Protein AF-A0A661Q7Z7-F1 (afdb_monomer)

Nearest PDB structures (foldseek):
  8ic7-assembly1_A  TM=7.750E-01  e=7.215E-09  Microbacterium arabinogalactanolyticum
  5o0s-assembly1_A  TM=6.145E-01  e=5.752E-06  Thermoanaerobacterium xylanolyticum LX-11
  7w2v-assembly1_A  TM=6.284E-01  e=1.938E-05  Thermoanaerobacterium xylanolyticum LX-11
  7w2t-assembly1_A  TM=6.167E-01  e=1.642E-05  Thermoanaerobacterium xylanolyticum LX-11
  8i5u-assembly1_A  TM=6.285E-01  e=2.287E-05  Thermoanaerobacterium xylanolyticum LX-11

Foldseek 3Di:
DPPPPDDDDPCVVPPPDFFDKDFDPRQVVAFAWAFFDVQFTWTQGSFRAIHFRGRPVDTRDLLDAADDDADWGKWKKKAAVVVRDIATATEQQDPCVQCSVVRHPPSDDRPVCNPGHHAHTWMWGDDPQWIWIWGHHPVDQKIKIKIKGAQCDPPDNPRRRPGDIDIDIDIDRNDPDDGDMDMDIDTDDPD

Radius of gyration: 18.65 Å; Cα contacts (8 Å, |Δi|>4): 366; chains: 1; bounding box: 49×47×45 Å

Mean predicted aligned error: 6.69 Å

Solvent-accessible surface area (backbone atoms only — not comparable to full-atom values): 11320 Å² total; per-residue (Å²): 127,72,96,78,72,74,74,80,50,68,69,66,75,69,50,87,67,76,74,57,72,36,48,72,78,56,26,78,76,38,66,46,75,20,35,10,63,92,45,36,32,34,16,44,30,26,42,42,40,63,43,43,67,19,63,79,94,46,92,36,52,91,85,54,74,66,77,92,75,89,74,87,49,52,52,42,38,42,33,26,76,91,78,72,46,63,29,40,60,29,18,57,79,57,73,60,61,78,47,49,80,70,56,48,84,80,79,74,72,90,70,85,54,81,82,56,53,46,26,72,35,43,36,25,36,48,57,92,65,42,41,34,21,40,32,35,36,98,92,49,59,50,37,36,38,36,38,37,24,33,67,71,44,92,95,38,63,76,58,20,32,42,79,40,66,45,76,46,81,46,79,42,76,78,49,101,59,94,83,71,72,47,80,48,78,49,67,55,83,92,120

Structure (mmCIF, N/CA/C/O backbone):
data_AF-A0A661Q7Z7-F1
#
_entry.id   AF-A0A661Q7Z7-F1
#
loop_
_atom_site.group_PDB
_atom_site.id
_atom_site.type_symbol
_atom_site.label_atom_id
_atom_site.label_alt_id
_atom_site.label_comp_id
_atom_site.label_asym_id
_atom_site.label_entity_id
_atom_site.label_seq_id
_atom_site.pdbx_PDB_ins_code
_atom_site.Cartn_x
_atom_site.Cartn_y
_atom_site.Cartn_z
_atom_site.occupancy
_atom_site.B_iso_or_equiv
_atom_site.auth_seq_id
_atom_site.auth_comp_id
_atom_site.auth_asym_id
_atom_site.auth_atom_id
_atom_site.pdbx_PDB_model_num
ATOM 1 N N . MET A 1 1 ? 20.89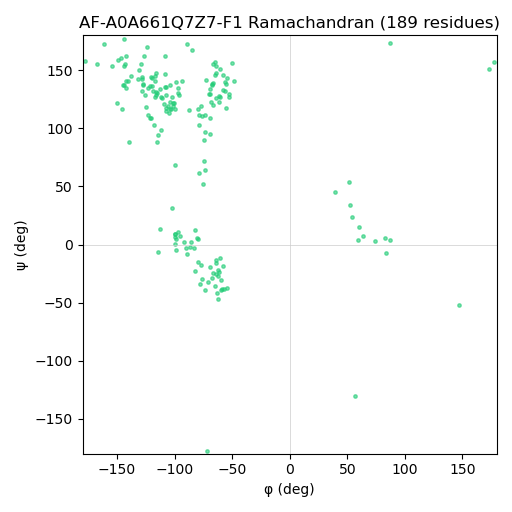0 -18.335 -24.930 1.00 50.75 1 MET A N 1
ATOM 2 C CA . MET A 1 1 ? 20.042 -18.976 -23.902 1.00 50.75 1 MET A CA 1
ATOM 3 C C . MET A 1 1 ? 20.784 -20.206 -23.403 1.00 50.75 1 MET A C 1
ATOM 5 O O . MET A 1 1 ? 21.360 -20.872 -24.255 1.00 50.75 1 MET A O 1
ATOM 9 N N . PRO A 1 2 ? 20.856 -20.486 -22.091 1.00 57.66 2 PRO A N 1
ATOM 10 C CA . PRO A 1 2 ? 21.501 -21.706 -21.603 1.00 57.66 2 PRO A CA 1
ATOM 11 C C . PRO A 1 2 ? 20.819 -22.936 -22.223 1.00 57.66 2 PRO A C 1
ATOM 13 O O . PRO A 1 2 ? 19.593 -23.006 -22.228 1.00 57.66 2 PRO A O 1
ATOM 16 N N . GLU A 1 3 ? 21.592 -23.897 -22.733 1.00 60.06 3 GLU A N 1
ATOM 17 C CA . GLU A 1 3 ? 21.095 -25.101 -23.435 1.00 60.06 3 GLU A CA 1
ATOM 18 C C . GLU A 1 3 ? 20.180 -26.008 -22.588 1.00 60.06 3 GLU A C 1
ATOM 20 O O . GLU A 1 3 ? 19.500 -26.871 -23.131 1.00 60.06 3 GLU A O 1
ATOM 25 N N . ASN A 1 4 ? 20.109 -25.789 -21.271 1.00 72.12 4 ASN A N 1
ATOM 26 C CA . ASN A 1 4 ? 19.369 -26.626 -20.322 1.00 72.12 4 ASN A CA 1
ATOM 27 C C . ASN A 1 4 ? 18.153 -25.950 -19.675 1.00 72.12 4 ASN A C 1
ATOM 29 O O . ASN A 1 4 ? 17.611 -26.473 -18.697 1.00 72.12 4 ASN A O 1
ATOM 33 N N . THR A 1 5 ? 17.693 -24.805 -20.183 1.00 64.19 5 THR A N 1
ATOM 34 C CA . THR A 1 5 ? 16.471 -24.191 -19.650 1.00 64.19 5 THR A CA 1
ATOM 35 C C . THR A 1 5 ? 15.255 -24.988 -20.120 1.00 64.19 5 THR A C 1
ATOM 37 O O . THR A 1 5 ? 14.766 -24.799 -21.232 1.00 64.19 5 THR A O 1
ATOM 40 N N . LYS A 1 6 ? 14.761 -25.899 -19.275 1.00 78.69 6 LYS A N 1
ATOM 41 C CA . LYS A 1 6 ? 13.484 -26.575 -19.520 1.00 78.69 6 LYS A CA 1
ATOM 42 C C . LYS A 1 6 ? 12.352 -25.549 -19.378 1.00 78.69 6 LYS A C 1
ATOM 44 O O . LYS A 1 6 ? 12.260 -24.934 -18.314 1.00 78.69 6 LYS A O 1
ATOM 49 N N . PRO A 1 7 ? 11.510 -25.339 -20.405 1.00 79.94 7 PRO A N 1
ATOM 50 C CA . PRO A 1 7 ? 10.313 -24.524 -20.245 1.00 79.94 7 PRO A CA 1
ATOM 51 C C . PRO A 1 7 ? 9.398 -25.147 -19.181 1.00 79.94 7 PRO A C 1
ATOM 53 O O . PRO A 1 7 ? 9.411 -26.366 -18.982 1.00 79.94 7 PRO A O 1
ATOM 56 N N . TYR A 1 8 ? 8.613 -24.314 -18.492 1.00 80.06 8 TYR A N 1
ATOM 57 C CA . TYR A 1 8 ? 7.554 -24.799 -17.605 1.00 80.06 8 TYR A CA 1
ATOM 58 C C . TYR A 1 8 ? 6.614 -25.735 -18.379 1.00 80.06 8 TYR A C 1
ATOM 60 O O . TYR A 1 8 ? 6.360 -25.515 -19.566 1.00 80.06 8 TYR A O 1
ATOM 68 N N . SER A 1 9 ? 6.122 -26.797 -17.731 1.00 85.06 9 SER A N 1
ATOM 69 C CA . SER A 1 9 ? 5.173 -27.711 -18.374 1.00 85.06 9 SER A CA 1
ATOM 70 C C . SER A 1 9 ? 3.871 -26.979 -18.706 1.00 85.06 9 SER A C 1
ATOM 72 O O . SER A 1 9 ? 3.498 -26.020 -18.030 1.00 85.06 9 SER A O 1
ATOM 74 N N . SER A 1 10 ? 3.152 -27.450 -19.729 1.00 82.94 10 SER A N 1
ATOM 75 C CA . SER A 1 10 ? 1.817 -26.935 -20.060 1.00 82.94 10 SER A CA 1
ATOM 76 C C . SER A 1 10 ? 0.878 -27.001 -18.856 1.00 82.94 10 SER A C 1
ATOM 78 O O . SER A 1 10 ? 0.115 -26.079 -18.625 1.00 82.94 10 SER A O 1
ATOM 80 N N . GLU A 1 11 ? 0.991 -28.052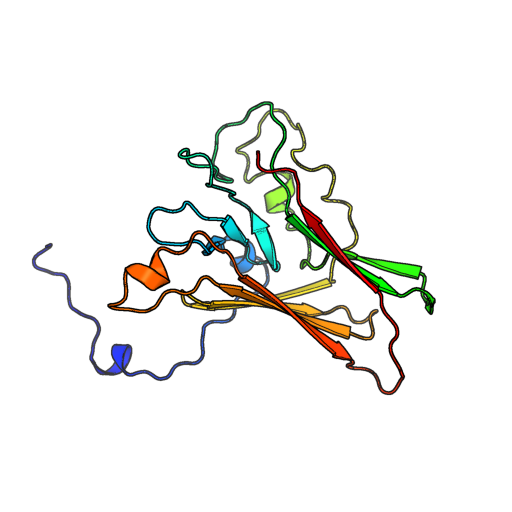 -18.046 1.00 83.75 11 GLU A N 1
ATOM 81 C CA . GLU A 1 11 ? 0.227 -28.210 -16.806 1.00 83.75 11 GLU A CA 1
ATOM 82 C C . GLU A 1 11 ? 0.482 -27.074 -15.815 1.00 83.75 11 GLU A C 1
ATOM 84 O O . GLU A 1 11 ? -0.465 -26.614 -15.202 1.00 83.75 11 GLU A O 1
ATOM 89 N N . ILE A 1 12 ? 1.727 -26.594 -15.682 1.00 80.56 12 ILE A N 1
ATOM 90 C CA . ILE A 1 12 ? 2.065 -25.456 -14.813 1.00 80.56 12 ILE A CA 1
ATOM 91 C C . ILE A 1 12 ? 1.586 -24.135 -15.427 1.00 80.56 12 ILE A C 1
ATOM 93 O O . ILE A 1 12 ? 1.128 -23.259 -14.702 1.00 80.56 12 ILE A O 1
ATOM 97 N N . LEU A 1 13 ? 1.705 -23.975 -16.749 1.00 77.56 13 LEU A N 1
ATOM 98 C CA . LEU A 1 13 ? 1.315 -22.743 -17.447 1.00 77.56 13 LEU A CA 1
ATOM 99 C C . LEU A 1 13 ? -0.203 -22.534 -17.498 1.00 77.56 13 LEU A C 1
ATOM 101 O O . LEU A 1 13 ? -0.652 -21.392 -17.498 1.00 77.56 13 LEU A O 1
ATOM 105 N N . TYR A 1 14 ? -0.971 -23.621 -17.568 1.00 80.94 14 TYR A N 1
ATOM 106 C CA . TYR A 1 14 ? -2.436 -23.607 -17.591 1.00 80.94 14 TYR A CA 1
ATOM 107 C C . TYR A 1 14 ? -3.057 -23.915 -16.224 1.00 80.94 14 TYR A C 1
ATOM 109 O O . TYR A 1 14 ? -4.265 -24.121 -16.135 1.00 80.94 14 TYR A O 1
ATOM 117 N N . ASP A 1 15 ? -2.247 -23.975 -15.166 1.00 79.50 15 ASP A N 1
ATOM 118 C CA . ASP A 1 15 ? -2.742 -24.156 -13.808 1.00 79.50 15 ASP A CA 1
ATOM 119 C C . ASP A 1 15 ? -3.477 -22.882 -13.374 1.00 79.50 15 ASP A C 1
ATOM 121 O O . ASP A 1 15 ? -2.852 -21.848 -13.133 1.00 79.50 15 ASP A O 1
ATOM 125 N N . GLU A 1 16 ? -4.804 -22.938 -13.260 1.00 72.19 16 GLU A N 1
ATOM 126 C CA . GLU A 1 16 ? -5.625 -21.851 -12.708 1.00 72.19 16 GLU A CA 1
ATOM 127 C C . GLU A 1 16 ? -5.492 -21.786 -11.177 1.00 72.19 16 GLU A C 1
ATOM 129 O O . GLU A 1 16 ? -6.469 -21.809 -10.422 1.00 72.19 16 GLU A O 1
ATOM 134 N N . LYS A 1 17 ? -4.255 -21.738 -10.681 1.00 72.50 17 LYS A N 1
ATOM 135 C CA . LYS A 1 17 ? -3.997 -21.544 -9.259 1.00 72.50 17 LYS A CA 1
ATOM 136 C C . LYS A 1 17 ? -4.444 -20.151 -8.843 1.00 72.50 17 LYS A C 1
ATOM 138 O O . LYS A 1 17 ? -4.203 -19.160 -9.526 1.00 72.50 17 LYS A O 1
ATOM 143 N N . SER A 1 18 ? -5.062 -20.079 -7.667 1.00 80.44 18 SER A N 1
ATOM 144 C CA . SER A 1 18 ? -5.350 -18.807 -7.015 1.00 80.44 18 SER A CA 1
ATOM 145 C C . SER A 1 18 ? -4.060 -18.006 -6.843 1.00 80.44 18 SER A C 1
ATOM 147 O O . SER A 1 18 ? -3.038 -18.576 -6.443 1.00 80.44 18 SER A O 1
ATOM 149 N N . GLN A 1 19 ? -4.136 -16.692 -7.067 1.00 87.75 19 GLN A N 1
ATOM 150 C CA . GLN A 1 19 ? -3.027 -15.774 -6.809 1.00 87.75 19 GLN A CA 1
ATOM 151 C C . GLN A 1 19 ? -2.436 -16.014 -5.418 1.00 87.75 19 GLN A C 1
ATOM 153 O O . GLN A 1 19 ? -3.150 -16.272 -4.444 1.00 87.75 19 GLN A O 1
ATOM 158 N N . ARG A 1 20 ? -1.111 -15.928 -5.317 1.00 89.88 20 ARG A N 1
ATOM 159 C CA . ARG A 1 20 ? -0.423 -16.195 -4.057 1.00 89.88 20 ARG A CA 1
ATOM 160 C C . ARG A 1 20 ? -0.708 -15.094 -3.036 1.00 89.88 20 ARG A C 1
ATOM 162 O O . ARG A 1 20 ? -0.481 -13.918 -3.309 1.00 89.88 20 ARG A O 1
ATOM 169 N N . THR A 1 21 ? -1.120 -15.502 -1.838 1.00 95.50 21 THR A N 1
ATOM 170 C CA . THR A 1 21 ? -1.267 -14.617 -0.677 1.00 95.50 21 THR A CA 1
ATOM 171 C C . THR A 1 21 ? -0.037 -14.699 0.225 1.00 95.50 21 THR A C 1
ATOM 173 O O . THR A 1 21 ? 0.463 -15.778 0.553 1.00 95.50 21 THR A O 1
ATOM 176 N N . PHE A 1 22 ? 0.447 -13.541 0.652 1.00 96.50 22 PHE A N 1
ATOM 177 C CA . PHE A 1 22 ? 1.594 -13.352 1.524 1.00 96.50 22 PHE A CA 1
ATOM 178 C C . PHE A 1 22 ? 1.151 -12.700 2.833 1.00 96.50 22 PHE A C 1
ATOM 180 O O . PHE A 1 22 ? 0.233 -11.881 2.860 1.00 96.50 22 PHE A O 1
ATOM 187 N N . ARG A 1 23 ? 1.806 -13.085 3.933 1.00 96.31 23 ARG A N 1
ATOM 188 C CA . ARG A 1 23 ? 1.511 -12.628 5.298 1.00 96.31 23 ARG A CA 1
ATOM 189 C C . ARG A 1 23 ? 2.798 -12.552 6.120 1.00 96.31 23 ARG A C 1
ATOM 191 O O . ARG A 1 23 ? 3.788 -13.209 5.786 1.00 96.31 23 ARG A O 1
ATOM 198 N N . GLY A 1 24 ? 2.768 -11.794 7.215 1.00 93.62 24 GLY A N 1
ATOM 199 C CA . GLY A 1 24 ? 3.875 -11.713 8.170 1.00 93.62 24 GLY A CA 1
ATOM 200 C C . GLY A 1 24 ? 5.189 -11.280 7.514 1.00 93.62 24 GLY A C 1
ATOM 201 O O . GLY A 1 24 ? 5.222 -10.316 6.756 1.00 93.62 24 GLY A O 1
ATOM 202 N N . GLN A 1 25 ? 6.273 -12.016 7.768 1.00 92.38 25 GLN A N 1
ATOM 203 C CA . GLN A 1 25 ? 7.603 -11.680 7.240 1.00 92.38 25 GLN A CA 1
ATOM 204 C C . GLN A 1 25 ? 7.691 -11.706 5.710 1.00 92.38 25 GLN A C 1
ATOM 206 O O . GLN A 1 25 ? 8.541 -11.025 5.145 1.00 92.38 25 GLN A O 1
ATOM 211 N N . ASN A 1 26 ? 6.801 -12.423 5.020 1.00 94.38 26 ASN A N 1
ATOM 212 C CA . ASN A 1 26 ? 6.817 -12.452 3.558 1.00 94.38 26 ASN A CA 1
ATOM 213 C C . ASN A 1 26 ? 6.470 -11.081 2.956 1.00 94.38 26 ASN A C 1
ATOM 215 O O . ASN A 1 26 ? 6.908 -10.783 1.850 1.00 94.38 26 ASN A O 1
ATOM 219 N N . LEU A 1 27 ? 5.738 -10.233 3.691 1.00 95.31 27 LEU A N 1
ATOM 220 C CA . LEU A 1 27 ? 5.399 -8.874 3.258 1.00 95.31 27 LEU A CA 1
ATOM 221 C C . LEU A 1 27 ? 6.640 -7.980 3.111 1.00 95.31 27 LEU A C 1
ATOM 223 O O . LEU A 1 27 ? 6.632 -7.057 2.304 1.00 95.31 27 LEU A O 1
ATOM 227 N N . LEU A 1 28 ? 7.728 -8.287 3.831 1.00 91.19 28 LEU A N 1
ATOM 228 C CA . LEU A 1 28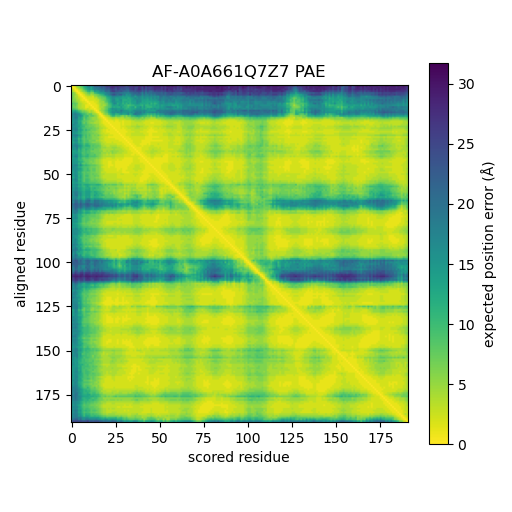 ? 9.001 -7.557 3.755 1.00 91.19 28 LEU A CA 1
ATOM 229 C C . LEU A 1 28 ? 9.643 -7.611 2.366 1.00 91.19 28 LEU A C 1
ATOM 231 O O . LEU A 1 28 ? 10.486 -6.776 2.057 1.00 91.19 28 LEU A O 1
ATOM 235 N N . GLN A 1 29 ? 9.298 -8.630 1.578 1.00 90.69 29 GLN A N 1
ATOM 236 C CA . GLN A 1 29 ? 9.929 -8.933 0.293 1.00 90.69 29 GLN A CA 1
ATOM 237 C C . GLN A 1 29 ? 9.124 -8.403 -0.898 1.00 90.69 29 GLN A C 1
ATOM 239 O O . GLN A 1 29 ? 9.460 -8.688 -2.045 1.00 90.69 29 GLN A O 1
ATOM 244 N N . ILE A 1 30 ? 8.038 -7.675 -0.638 1.00 94.06 30 ILE A N 1
ATOM 245 C CA . ILE A 1 30 ? 7.121 -7.211 -1.674 1.00 94.06 30 ILE A CA 1
ATOM 246 C C . ILE A 1 30 ? 7.383 -5.734 -1.943 1.00 94.06 30 ILE A C 1
ATOM 248 O O . ILE A 1 30 ? 7.158 -4.886 -1.081 1.00 94.06 30 ILE A O 1
ATOM 252 N N . ALA A 1 31 ? 7.812 -5.459 -3.169 1.00 93.69 31 ALA A N 1
ATOM 253 C CA . ALA A 1 31 ? 7.886 -4.139 -3.777 1.00 93.69 31 ALA A CA 1
ATOM 254 C C . ALA A 1 31 ? 7.424 -4.294 -5.232 1.00 93.69 31 ALA A C 1
ATOM 256 O O . ALA A 1 31 ? 8.210 -4.637 -6.115 1.00 93.69 31 ALA A O 1
ATOM 257 N N . MET A 1 32 ? 6.117 -4.168 -5.460 1.00 95.00 32 MET A N 1
ATOM 258 C CA . MET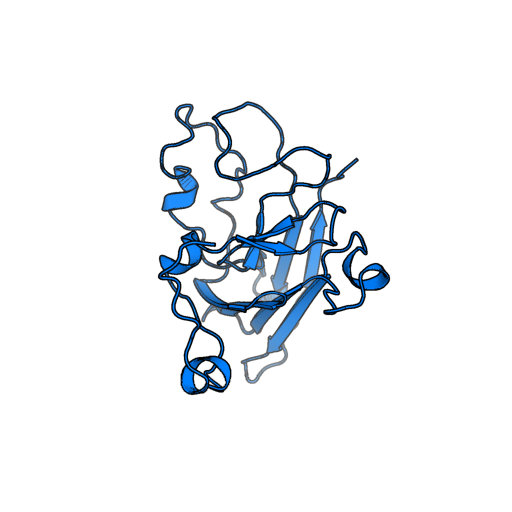 A 1 32 ? 5.526 -4.358 -6.780 1.00 95.00 32 MET A CA 1
ATOM 259 C C . MET A 1 32 ? 5.568 -3.036 -7.557 1.00 95.00 32 MET A C 1
ATOM 261 O O . MET A 1 32 ? 4.891 -2.092 -7.143 1.00 95.00 32 MET A O 1
ATOM 265 N N . PRO A 1 33 ? 6.312 -2.947 -8.673 1.00 93.94 33 PRO A N 1
ATOM 266 C CA . PRO A 1 33 ? 6.411 -1.710 -9.430 1.00 93.94 33 PRO A CA 1
ATOM 267 C C . PRO A 1 33 ? 5.079 -1.398 -10.114 1.00 93.94 33 PRO A C 1
ATOM 269 O O . PRO A 1 33 ? 4.518 -2.231 -10.827 1.00 93.94 33 PRO A O 1
ATOM 272 N N . ILE A 1 34 ? 4.606 -0.173 -9.917 1.00 94.94 34 ILE A N 1
ATOM 273 C CA . ILE A 1 34 ? 3.451 0.418 -10.585 1.00 94.94 34 ILE A CA 1
ATOM 274 C C . ILE A 1 34 ? 3.919 1.675 -11.318 1.00 94.94 34 ILE A C 1
ATOM 276 O O . ILE A 1 34 ? 4.309 2.684 -10.727 1.00 94.94 34 ILE A O 1
ATOM 280 N N . GLY A 1 35 ? 3.952 1.577 -12.642 1.00 94.19 35 GLY A N 1
ATOM 281 C CA . GLY A 1 35 ? 4.425 2.644 -13.511 1.00 94.19 35 GLY A CA 1
ATOM 282 C C . GLY A 1 35 ? 4.502 2.200 -14.964 1.00 94.19 35 GLY A C 1
ATOM 283 O O . GLY A 1 35 ? 4.682 1.018 -15.265 1.00 94.19 35 GLY A O 1
ATOM 284 N N . GLY A 1 36 ? 4.326 3.154 -15.874 1.00 93.69 36 GLY A N 1
ATOM 285 C CA . GLY A 1 36 ? 4.384 2.893 -17.304 1.00 93.69 36 GLY A CA 1
ATOM 286 C C . GLY A 1 36 ? 5.778 2.482 -17.776 1.00 93.69 36 GLY A C 1
ATOM 287 O O . GLY A 1 36 ? 6.800 2.851 -17.194 1.00 93.69 36 GLY A O 1
ATOM 288 N N . ILE A 1 37 ? 5.830 1.753 -18.888 1.00 93.50 37 ILE A N 1
ATOM 289 C CA . ILE A 1 37 ? 7.088 1.393 -19.555 1.00 93.50 37 ILE A CA 1
ATOM 290 C C . ILE A 1 37 ? 7.888 2.668 -19.866 1.00 93.50 37 ILE A C 1
ATOM 292 O O . ILE A 1 37 ? 7.443 3.515 -20.635 1.00 93.50 37 ILE A O 1
ATOM 296 N N . GLY A 1 38 ? 9.079 2.794 -19.275 1.00 91.69 38 GLY A N 1
ATOM 297 C CA . GLY A 1 38 ? 9.976 3.936 -19.488 1.00 91.69 38 GLY A CA 1
ATOM 298 C C . GLY A 1 38 ? 9.558 5.243 -18.804 1.00 91.69 38 GLY A C 1
ATOM 299 O O . GLY A 1 38 ? 10.259 6.237 -18.959 1.00 91.69 38 GLY A O 1
ATOM 300 N N . ALA A 1 39 ? 8.467 5.253 -18.034 1.00 93.06 39 ALA A N 1
ATOM 301 C CA . ALA A 1 39 ? 7.949 6.447 -17.360 1.00 93.06 39 ALA A CA 1
ATOM 302 C C . ALA A 1 39 ? 8.534 6.682 -15.954 1.00 93.06 39 ALA A C 1
ATOM 304 O O . ALA A 1 39 ? 8.258 7.707 -15.334 1.00 93.06 39 ALA A O 1
ATOM 305 N N . GLY A 1 40 ? 9.301 5.721 -15.435 1.00 92.81 40 GLY A N 1
ATOM 306 C CA . GLY A 1 40 ? 9.557 5.604 -14.001 1.00 92.81 40 GLY A CA 1
ATOM 307 C C . GLY A 1 40 ? 8.473 4.779 -13.303 1.00 92.81 40 GLY A C 1
ATOM 308 O O . GLY A 1 40 ? 7.498 4.350 -13.923 1.00 92.81 40 GLY A O 1
ATOM 309 N N . ASN A 1 41 ? 8.670 4.495 -12.019 1.00 92.69 41 ASN A N 1
ATOM 310 C CA . ASN A 1 41 ? 7.729 3.702 -11.229 1.00 92.69 41 ASN A CA 1
ATOM 311 C C . ASN A 1 41 ? 7.722 4.120 -9.760 1.00 92.69 41 ASN A C 1
ATOM 313 O O . ASN A 1 41 ? 8.683 4.699 -9.258 1.00 92.69 41 ASN A O 1
ATOM 317 N N . VAL A 1 42 ? 6.628 3.785 -9.090 1.00 94.00 42 VAL A N 1
ATOM 318 C CA . VAL A 1 42 ? 6.515 3.744 -7.632 1.00 94.00 42 VAL A CA 1
ATOM 319 C C . VAL A 1 42 ? 6.247 2.291 -7.258 1.00 94.00 42 VAL A C 1
ATOM 321 O O . VAL A 1 42 ? 5.600 1.587 -8.024 1.00 94.00 42 VAL A O 1
ATOM 324 N N . CYS A 1 43 ? 6.712 1.808 -6.114 1.00 95.06 43 CYS A N 1
ATOM 325 C CA . CYS A 1 43 ? 6.414 0.450 -5.670 1.00 95.06 43 CYS A CA 1
ATOM 326 C C . CYS A 1 43 ? 5.246 0.432 -4.681 1.00 95.06 43 CYS A C 1
ATOM 328 O O . CYS A 1 43 ? 5.272 1.136 -3.673 1.00 95.06 43 CYS A O 1
ATOM 330 N N . LEU A 1 44 ? 4.266 -0.442 -4.917 1.00 96.62 44 LEU A N 1
ATOM 331 C CA . LEU A 1 44 ? 3.334 -0.882 -3.881 1.00 96.62 44 LEU A CA 1
ATOM 332 C C . LEU A 1 44 ? 4.048 -1.901 -2.988 1.00 96.62 44 LEU A C 1
ATOM 334 O O . LEU A 1 44 ? 4.482 -2.957 -3.458 1.00 96.62 44 LEU A O 1
ATOM 338 N N . ASN A 1 45 ? 4.180 -1.587 -1.705 1.00 95.38 45 ASN A N 1
ATOM 339 C CA . ASN A 1 45 ? 4.844 -2.462 -0.749 1.00 95.38 45 ASN A CA 1
ATOM 340 C C . ASN A 1 45 ? 3.894 -3.522 -0.168 1.00 95.38 45 ASN A C 1
ATOM 342 O O . ASN A 1 45 ? 2.670 -3.438 -0.286 1.00 95.38 45 ASN A O 1
ATOM 346 N N . GLY A 1 46 ? 4.461 -4.526 0.503 1.00 96.00 46 GLY A N 1
ATOM 347 C CA . GLY A 1 46 ? 3.685 -5.630 1.077 1.00 96.00 46 GLY A CA 1
ATOM 348 C C . GLY A 1 46 ? 2.697 -5.243 2.178 1.00 96.00 46 GLY A C 1
ATOM 349 O O . GLY A 1 46 ? 1.817 -6.039 2.488 1.00 96.00 46 GLY A O 1
ATOM 350 N N . ILE A 1 47 ? 2.812 -4.047 2.765 1.00 96.44 47 ILE A N 1
ATOM 351 C CA . ILE A 1 47 ? 1.872 -3.558 3.783 1.00 96.44 47 ILE A CA 1
ATOM 352 C C . ILE A 1 47 ? 0.821 -2.593 3.210 1.00 96.44 47 ILE A C 1
ATOM 354 O O . ILE A 1 47 ? 0.053 -2.020 3.976 1.00 96.44 47 ILE A O 1
ATOM 358 N N . GLY A 1 48 ? 0.766 -2.404 1.887 1.00 96.31 48 GLY A N 1
ATOM 359 C CA . GLY A 1 48 ? -0.221 -1.547 1.218 1.00 96.31 48 GLY A CA 1
ATOM 360 C C . GLY A 1 48 ? 0.158 -0.068 1.104 1.00 96.31 48 GLY A C 1
ATOM 361 O O . GLY A 1 48 ? -0.639 0.721 0.600 1.00 96.31 48 GLY A O 1
ATOM 362 N N . GLY A 1 49 ? 1.361 0.307 1.540 1.00 95.00 49 GLY A N 1
ATOM 363 C CA . GLY A 1 49 ? 1.922 1.645 1.356 1.00 95.00 49 GLY A CA 1
ATOM 364 C C . GLY A 1 49 ? 2.703 1.781 0.047 1.00 95.00 49 GLY A C 1
ATOM 365 O O . GLY A 1 49 ? 2.966 0.800 -0.653 1.00 95.00 49 GLY A O 1
ATOM 366 N N . LEU A 1 50 ? 3.108 3.010 -0.268 1.00 93.69 50 LEU A N 1
ATOM 367 C CA . LEU A 1 50 ? 3.977 3.303 -1.407 1.00 93.69 50 LEU A CA 1
ATOM 368 C C . LEU A 1 50 ? 5.430 3.469 -0.952 1.00 93.69 50 LEU A C 1
ATOM 370 O O . LEU A 1 50 ? 5.704 4.064 0.088 1.00 93.69 50 LEU A O 1
ATOM 374 N N . GLN A 1 51 ? 6.364 2.939 -1.736 1.00 90.38 51 GLN A N 1
ATOM 375 C CA . GLN A 1 51 ? 7.807 3.056 -1.517 1.00 90.38 51 GLN A CA 1
ATOM 376 C C . GLN A 1 51 ? 8.557 3.173 -2.853 1.00 90.38 51 GLN A C 1
ATOM 378 O O . GLN A 1 51 ? 7.950 3.075 -3.914 1.00 90.38 51 GLN A O 1
ATOM 383 N N . ASP A 1 52 ? 9.881 3.344 -2.804 1.00 90.00 52 ASP A N 1
ATOM 384 C CA . ASP A 1 52 ? 10.780 3.270 -3.971 1.00 90.00 52 ASP A CA 1
ATOM 385 C C . ASP A 1 52 ? 10.341 4.145 -5.170 1.00 90.00 52 ASP A C 1
ATOM 387 O O . ASP A 1 52 ? 10.183 3.674 -6.295 1.00 90.00 52 ASP A O 1
ATOM 391 N N . ILE A 1 53 ? 10.119 5.442 -4.924 1.00 91.00 53 ILE A N 1
ATOM 392 C CA . ILE A 1 53 ? 9.617 6.412 -5.915 1.00 91.00 53 ILE A CA 1
ATOM 393 C C . ILE A 1 53 ? 10.725 6.774 -6.923 1.00 91.00 53 ILE A C 1
ATOM 395 O O . ILE A 1 53 ? 11.504 7.707 -6.733 1.00 91.00 53 ILE A O 1
ATOM 399 N N . SER A 1 54 ? 10.811 6.011 -8.011 1.00 91.75 54 SER A N 1
ATOM 400 C CA . SER A 1 54 ? 11.812 6.135 -9.079 1.00 91.75 54 SER A CA 1
ATOM 401 C C . SER A 1 54 ? 11.243 6.884 -10.292 1.00 91.75 54 SER A C 1
ATOM 403 O O . SER A 1 54 ? 11.029 6.289 -11.352 1.00 91.75 54 SER A O 1
ATOM 405 N N . ILE A 1 55 ? 10.971 8.185 -10.138 1.00 91.62 55 ILE A N 1
ATOM 406 C CA . ILE A 1 55 ? 10.331 9.033 -11.171 1.00 91.62 55 ILE A CA 1
ATOM 407 C C . ILE A 1 55 ? 11.240 10.144 -11.728 1.00 91.62 55 ILE A C 1
ATOM 409 O O . ILE A 1 55 ? 10.886 10.798 -12.704 1.00 91.62 55 ILE A O 1
ATOM 413 N N . HIS A 1 56 ? 12.438 10.338 -11.167 1.00 90.38 56 HIS A N 1
ATOM 414 C CA . HIS A 1 56 ? 13.357 11.426 -11.541 1.00 90.38 56 HIS A CA 1
ATOM 415 C C . HIS A 1 56 ? 14.520 10.979 -12.437 1.00 90.38 56 HIS A C 1
ATOM 417 O O . HIS A 1 56 ? 15.607 11.546 -12.381 1.00 90.38 56 HIS A O 1
ATOM 423 N N . HIS A 1 57 ? 14.308 9.964 -13.280 1.00 86.25 57 HIS A N 1
ATOM 424 C CA . HIS A 1 57 ? 15.344 9.362 -14.143 1.00 86.25 57 HIS A CA 1
ATOM 425 C C . HIS A 1 57 ? 16.540 8.761 -13.382 1.00 86.25 57 HIS A C 1
ATOM 427 O O . HIS A 1 57 ? 17.572 8.444 -13.974 1.00 86.25 57 HIS A O 1
ATOM 433 N N . THR A 1 58 ? 16.393 8.568 -12.075 1.00 85.38 58 THR A N 1
ATOM 434 C CA . THR A 1 58 ? 17.360 7.914 -11.203 1.00 85.38 58 THR A CA 1
ATOM 435 C C . THR A 1 58 ? 16.654 6.811 -10.415 1.00 85.38 58 THR A C 1
ATOM 437 O O . THR A 1 58 ? 15.482 6.959 -10.059 1.00 85.38 58 THR A O 1
ATOM 440 N N . PRO A 1 59 ? 17.325 5.676 -10.152 1.00 83.31 59 PRO A N 1
ATOM 441 C CA . PRO A 1 59 ? 16.781 4.674 -9.249 1.00 83.31 59 PRO A CA 1
ATOM 442 C C . PRO A 1 59 ? 16.662 5.243 -7.832 1.00 83.31 59 PRO A C 1
ATOM 444 O O . PRO A 1 59 ? 17.657 5.684 -7.256 1.00 83.31 59 PRO A O 1
ATOM 447 N N . THR A 1 60 ? 15.470 5.151 -7.253 1.00 85.56 60 THR A N 1
ATOM 448 C CA . THR A 1 60 ? 15.207 5.445 -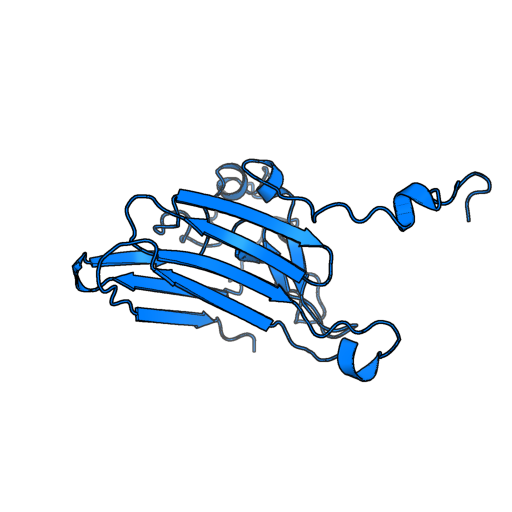5.842 1.00 85.56 60 THR A CA 1
ATOM 449 C C . THR A 1 60 ? 14.714 4.159 -5.207 1.00 85.56 60 THR A C 1
ATOM 451 O O . THR A 1 60 ? 13.577 3.752 -5.424 1.00 85.56 60 THR A O 1
ATOM 454 N N . THR A 1 61 ? 15.582 3.484 -4.454 1.00 83.38 61 THR A N 1
ATOM 455 C CA . THR A 1 61 ? 15.254 2.188 -3.847 1.00 83.38 61 THR A CA 1
ATOM 456 C C . THR A 1 61 ? 15.616 2.159 -2.369 1.00 83.38 61 THR A C 1
ATOM 458 O O . THR A 1 61 ? 16.585 2.781 -1.929 1.00 83.38 61 THR A O 1
ATOM 461 N N . SER A 1 62 ? 14.868 1.375 -1.604 1.00 78.19 62 SER A N 1
ATOM 462 C CA . SER A 1 62 ? 15.085 1.079 -0.185 1.00 78.19 62 SER A CA 1
ATOM 463 C C . SER A 1 62 ? 16.463 0.463 0.110 1.00 78.19 62 SER A C 1
ATOM 465 O O . SER A 1 62 ? 16.958 0.559 1.234 1.00 78.19 62 SER A O 1
ATOM 467 N N . ALA A 1 63 ? 17.133 -0.086 -0.911 1.00 75.88 63 ALA A N 1
ATOM 468 C CA . ALA A 1 63 ? 18.495 -0.614 -0.843 1.00 75.88 63 ALA A CA 1
ATOM 469 C C . ALA A 1 63 ? 19.604 0.441 -1.061 1.00 75.88 63 ALA A C 1
ATOM 471 O O . ALA A 1 63 ? 20.786 0.090 -1.075 1.00 75.88 63 ALA A O 1
ATOM 472 N N . MET A 1 64 ? 19.267 1.723 -1.253 1.00 74.25 64 MET A N 1
ATOM 473 C CA . MET A 1 64 ? 20.271 2.774 -1.444 1.00 74.25 64 MET A CA 1
ATOM 474 C C . MET A 1 64 ? 21.147 2.983 -0.194 1.00 74.25 64 MET A C 1
ATOM 476 O O . MET A 1 64 ? 20.633 2.896 0.931 1.00 74.25 64 MET A O 1
ATOM 480 N N . PRO A 1 65 ? 22.446 3.322 -0.370 1.00 70.06 65 PRO A N 1
ATOM 481 C CA . PRO A 1 65 ? 23.350 3.645 0.732 1.00 70.06 65 PRO A CA 1
ATOM 482 C C . PRO A 1 65 ? 22.770 4.679 1.693 1.00 70.06 65 PRO A C 1
ATOM 484 O O . PRO A 1 65 ? 21.872 5.454 1.350 1.00 70.06 65 PRO A O 1
ATOM 487 N N . ASP A 1 66 ? 23.261 4.679 2.928 1.00 69.06 66 ASP A N 1
ATOM 488 C CA . ASP A 1 66 ? 22.918 5.717 3.896 1.00 69.06 66 ASP A CA 1
ATOM 489 C C . ASP A 1 66 ? 23.227 7.115 3.341 1.00 69.06 66 ASP A C 1
ATOM 491 O O . ASP A 1 66 ? 24.234 7.317 2.662 1.00 69.06 66 ASP A O 1
ATOM 495 N N . GLY A 1 67 ? 22.324 8.064 3.574 1.00 67.44 67 GLY A N 1
ATOM 496 C CA . GLY A 1 67 ? 22.360 9.369 2.925 1.00 67.44 67 GLY A CA 1
ATOM 497 C C . GLY A 1 67 ? 21.418 10.367 3.584 1.00 67.44 67 GLY A C 1
ATOM 498 O O . GLY A 1 67 ? 20.433 9.991 4.215 1.00 67.44 67 GLY A O 1
ATOM 499 N N . HIS A 1 68 ? 21.734 11.651 3.428 1.00 62.03 68 HIS A N 1
ATOM 500 C CA . HIS A 1 68 ? 20.955 12.754 3.980 1.00 62.03 68 HIS A CA 1
ATOM 501 C C . HIS A 1 68 ? 20.055 13.346 2.894 1.00 62.03 68 HIS A C 1
ATOM 503 O O . HIS A 1 68 ? 20.550 13.878 1.903 1.00 62.03 68 HIS A O 1
ATOM 509 N N . GLY A 1 69 ? 18.739 13.262 3.079 1.00 65.12 69 GLY A N 1
ATOM 510 C CA . GLY A 1 69 ? 17.776 13.830 2.143 1.00 65.12 69 GLY A CA 1
ATOM 511 C C . GLY A 1 69 ? 16.341 13.650 2.615 1.00 65.12 69 GLY A C 1
ATOM 512 O O . GLY A 1 69 ? 16.050 12.781 3.435 1.00 65.12 69 GLY A O 1
ATOM 513 N N . LEU A 1 70 ? 15.450 14.490 2.096 1.00 67.44 70 LEU A N 1
ATOM 514 C CA . LEU A 1 70 ? 14.016 14.256 2.203 1.00 67.44 70 LEU A CA 1
ATOM 515 C C . LEU A 1 70 ? 13.641 13.111 1.260 1.00 67.44 70 LEU A C 1
ATOM 517 O O . LEU A 1 70 ? 14.178 13.008 0.158 1.00 67.44 70 LEU A O 1
ATOM 521 N N . THR A 1 71 ? 12.726 12.258 1.701 1.00 75.62 71 THR A N 1
ATOM 522 C CA . THR A 1 71 ? 12.130 11.224 0.857 1.00 75.62 71 THR A CA 1
ATOM 523 C C . THR A 1 71 ? 10.731 11.649 0.469 1.00 75.62 71 THR A C 1
ATOM 525 O O . THR A 1 71 ? 9.970 12.118 1.318 1.00 75.62 71 THR A O 1
ATOM 528 N N . ASP A 1 72 ? 10.390 11.432 -0.794 1.00 85.88 72 ASP A N 1
ATOM 529 C CA . ASP A 1 72 ? 9.018 11.552 -1.254 1.00 85.88 72 ASP A CA 1
ATOM 530 C C . ASP A 1 72 ? 8.085 10.620 -0.476 1.00 85.88 72 ASP A C 1
ATOM 532 O O . ASP A 1 72 ? 8.474 9.528 -0.051 1.00 85.88 72 ASP A O 1
ATOM 536 N N . ALA A 1 73 ? 6.850 11.074 -0.268 1.00 86.19 73 ALA A N 1
ATOM 537 C CA . ALA A 1 73 ? 5.860 10.358 0.521 1.00 86.19 73 ALA A CA 1
ATOM 538 C C . ALA A 1 73 ? 4.476 10.465 -0.114 1.00 86.19 73 ALA A C 1
ATOM 540 O O . ALA A 1 73 ? 4.068 11.521 -0.594 1.00 86.19 73 ALA A O 1
ATOM 541 N N . ALA A 1 74 ? 3.745 9.360 -0.071 1.00 92.00 74 ALA A N 1
ATOM 542 C CA . ALA A 1 74 ? 2.404 9.236 -0.609 1.00 92.00 74 ALA A CA 1
ATOM 543 C C . ALA A 1 74 ? 1.620 8.282 0.293 1.00 92.00 74 ALA A C 1
ATOM 545 O O . ALA A 1 74 ? 2.006 7.121 0.428 1.00 92.00 74 ALA A O 1
ATOM 546 N N . PHE A 1 75 ? 0.562 8.756 0.949 1.00 94.56 75 PHE A N 1
ATOM 547 C CA . PHE A 1 75 ? -0.171 7.936 1.910 1.00 94.56 75 PHE A CA 1
ATOM 548 C C . PHE A 1 75 ? -1.628 8.357 2.080 1.00 94.56 75 PHE A C 1
ATOM 550 O O . PHE A 1 75 ? -1.997 9.520 1.922 1.00 94.56 75 PHE A O 1
ATOM 557 N N . GLY A 1 76 ? -2.461 7.391 2.463 1.00 96.62 76 GLY A N 1
ATOM 558 C CA . GLY A 1 76 ? -3.861 7.611 2.803 1.00 96.62 76 GLY A CA 1
ATOM 559 C C . GLY A 1 76 ? -4.119 7.477 4.303 1.00 96.62 76 GLY A C 1
ATOM 560 O O . GLY A 1 76 ? -3.502 6.655 4.981 1.00 96.62 76 GLY A O 1
ATOM 561 N N . LEU A 1 77 ? -5.066 8.256 4.818 1.00 97.56 77 LEU A N 1
ATOM 562 C CA . LEU A 1 77 ? -5.568 8.173 6.186 1.00 97.56 77 LEU A CA 1
ATOM 563 C C . LEU A 1 77 ? -7.070 7.889 6.178 1.00 97.56 77 LEU A C 1
ATOM 565 O O . LEU A 1 77 ? -7.808 8.441 5.358 1.00 97.56 77 LEU A O 1
ATOM 569 N N . ILE A 1 78 ? -7.516 7.104 7.155 1.00 98.12 78 ILE A N 1
ATOM 570 C CA . ILE A 1 78 ? -8.925 6.981 7.529 1.00 98.12 78 ILE A CA 1
ATOM 571 C C . ILE A 1 78 ? -9.126 7.501 8.952 1.00 98.12 78 ILE A C 1
ATOM 573 O O . ILE A 1 78 ? -8.389 7.127 9.869 1.00 98.12 78 ILE A O 1
ATOM 577 N N . HIS A 1 79 ? -10.118 8.368 9.138 1.00 98.12 79 HIS A N 1
ATOM 578 C CA . HIS A 1 79 ? -10.514 8.908 10.433 1.00 98.12 79 HIS A CA 1
ATOM 579 C C . HIS A 1 79 ? -11.966 8.547 10.753 1.00 98.12 79 HIS A C 1
ATOM 581 O O . HIS A 1 79 ? -12.848 8.664 9.910 1.00 98.12 79 HIS A O 1
ATOM 587 N N . PHE A 1 80 ? -12.218 8.128 11.990 1.00 97.19 80 PHE A N 1
ATOM 588 C CA . PHE A 1 80 ? -13.543 7.811 12.516 1.00 97.19 80 PHE A CA 1
ATOM 589 C C . PHE A 1 80 ? -13.927 8.856 13.574 1.00 97.19 80 PHE A C 1
ATOM 591 O O . PHE A 1 80 ? -13.516 8.714 14.734 1.00 97.19 80 PHE A O 1
ATOM 598 N N . PRO A 1 81 ? -14.734 9.883 13.233 1.00 96.38 81 PRO A N 1
ATOM 599 C CA . PRO A 1 81 ? -15.030 10.997 14.140 1.00 96.38 81 PRO A CA 1
ATOM 600 C C . PRO A 1 81 ? -15.673 10.567 15.465 1.00 96.38 81 PRO A C 1
ATOM 602 O O . PRO A 1 81 ? -15.329 11.087 16.527 1.00 96.38 81 PRO A O 1
ATOM 605 N N . LYS A 1 82 ? -16.568 9.568 15.426 1.00 93.56 82 LYS A N 1
ATOM 606 C CA . LYS A 1 82 ? -17.288 9.064 16.612 1.00 93.56 82 LYS A CA 1
ATOM 607 C C . LYS A 1 82 ? -16.347 8.455 17.656 1.00 93.56 82 LYS A C 1
ATOM 609 O O . LYS A 1 82 ? -16.517 8.697 18.846 1.00 93.56 82 LYS A O 1
ATOM 614 N N . THR A 1 83 ? -15.353 7.679 17.220 1.00 93.88 83 THR A N 1
ATOM 615 C CA . THR A 1 83 ? -14.405 6.995 18.118 1.00 93.88 83 THR A CA 1
ATOM 616 C C . THR A 1 83 ? -13.076 7.735 18.257 1.00 93.88 83 THR A C 1
ATOM 618 O O . THR A 1 83 ? -12.218 7.291 19.013 1.00 93.88 83 THR A O 1
ATOM 621 N N . LYS A 1 84 ? -12.880 8.833 17.512 1.00 95.31 84 LYS A N 1
ATOM 622 C CA . LYS A 1 84 ? -11.619 9.586 17.406 1.00 95.31 84 LYS A CA 1
ATOM 623 C C . LYS A 1 84 ? -10.420 8.701 17.049 1.00 95.31 84 LYS A C 1
ATOM 625 O O . LYS A 1 84 ? -9.304 8.936 17.504 1.00 95.31 84 LYS A O 1
ATOM 630 N N . ASN A 1 85 ? -10.659 7.673 16.234 1.00 95.19 85 ASN A N 1
ATOM 631 C CA . ASN A 1 85 ? -9.609 6.777 15.763 1.00 95.19 85 ASN A CA 1
ATOM 632 C C . ASN A 1 85 ? -9.139 7.231 14.388 1.00 95.19 85 ASN A C 1
ATOM 634 O O . ASN A 1 85 ? -9.953 7.379 13.483 1.00 95.19 85 ASN A O 1
ATOM 638 N N . THR A 1 86 ? -7.832 7.394 14.223 1.00 97.06 86 THR A N 1
ATOM 639 C CA . THR A 1 86 ? -7.204 7.597 12.915 1.00 97.06 86 THR A CA 1
ATOM 640 C C . THR A 1 86 ? -6.262 6.438 12.645 1.00 97.06 86 THR A C 1
ATOM 642 O O . THR A 1 86 ? -5.585 5.969 13.568 1.00 97.06 86 THR A O 1
ATOM 645 N N . ARG A 1 87 ? -6.227 5.965 11.400 1.00 97.56 87 ARG A N 1
ATOM 646 C CA . ARG A 1 87 ? -5.238 5.003 10.917 1.00 97.56 87 ARG A CA 1
ATOM 647 C C . ARG A 1 87 ? -4.640 5.470 9.605 1.00 97.56 87 ARG A C 1
ATOM 649 O O . ARG A 1 87 ? -5.347 5.989 8.745 1.00 97.56 87 ARG A O 1
ATOM 656 N N . LEU A 1 88 ? -3.350 5.217 9.453 1.00 97.19 88 LEU A N 1
ATOM 657 C CA . LEU A 1 88 ? -2.720 5.123 8.150 1.00 97.19 88 LEU A CA 1
ATOM 658 C C . LEU A 1 88 ? -3.253 3.880 7.436 1.00 97.19 88 LEU A C 1
ATOM 660 O O . LEU A 1 88 ? -3.413 2.829 8.062 1.00 97.19 88 LEU A O 1
ATOM 664 N N . LEU A 1 89 ? -3.545 4.013 6.145 1.00 97.81 89 LEU A N 1
ATOM 665 C CA . LEU A 1 89 ? -4.019 2.926 5.288 1.00 97.81 89 LEU A CA 1
ATOM 666 C C . LEU A 1 89 ? -2.845 2.036 4.870 1.00 97.81 89 LEU A C 1
ATOM 668 O O . LEU A 1 89 ? -2.511 1.917 3.698 1.00 97.81 89 LEU A O 1
ATOM 672 N N . GLU A 1 90 ? -2.216 1.442 5.877 1.00 97.25 90 GLU A N 1
ATOM 673 C CA . GLU A 1 90 ? -1.109 0.501 5.788 1.00 97.25 90 GLU A CA 1
ATOM 674 C C . GLU A 1 90 ? -1.266 -0.564 6.881 1.00 97.25 90 GLU A C 1
ATOM 676 O O . GLU A 1 90 ? -1.881 -0.325 7.928 1.00 97.25 90 GLU A O 1
ATOM 681 N N . GLY A 1 91 ? -0.676 -1.733 6.648 1.00 97.19 91 GLY A N 1
ATOM 682 C CA . GLY A 1 91 ? -0.526 -2.811 7.618 1.00 97.19 91 GLY A CA 1
ATOM 683 C C . GLY A 1 91 ? 0.497 -2.508 8.714 1.00 97.19 91 GLY A C 1
ATOM 684 O O . GLY A 1 91 ? 1.100 -1.441 8.728 1.00 97.19 91 GLY A O 1
ATOM 685 N N . PRO A 1 92 ? 0.754 -3.443 9.640 1.00 94.56 92 PRO A N 1
ATOM 686 C CA . PRO A 1 92 ? 1.712 -3.231 10.723 1.00 94.56 92 PRO A CA 1
ATOM 687 C C . PRO A 1 92 ? 3.100 -2.861 10.200 1.00 94.56 92 PRO A C 1
ATOM 689 O O . PRO A 1 92 ? 3.632 -3.547 9.328 1.00 94.56 92 PRO A O 1
ATOM 692 N N . TYR A 1 93 ? 3.709 -1.813 10.766 1.00 90.81 93 TYR A N 1
ATOM 693 C CA . TYR A 1 93 ? 5.052 -1.406 10.361 1.00 90.81 93 TYR A CA 1
ATOM 694 C C . TYR A 1 93 ? 6.075 -2.483 10.765 1.00 90.81 93 TYR A C 1
ATOM 696 O O . TYR A 1 93 ? 6.201 -2.778 11.961 1.00 90.81 93 TYR A O 1
ATOM 704 N N . PRO A 1 94 ? 6.813 -3.088 9.820 1.00 86.75 94 PRO A N 1
ATOM 705 C CA . PRO A 1 94 ? 7.737 -4.159 10.152 1.00 8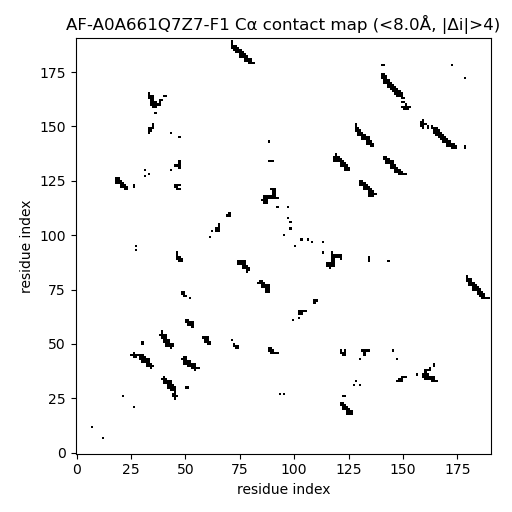6.75 94 PRO A CA 1
ATOM 706 C C . PRO A 1 94 ? 8.945 -3.651 10.942 1.00 86.75 94 PRO A C 1
ATOM 708 O O . PRO A 1 94 ? 9.596 -2.672 10.573 1.00 86.75 94 PRO A O 1
ATOM 711 N N . LYS A 1 95 ? 9.304 -4.358 12.019 1.00 83.31 95 LYS A N 1
ATOM 712 C CA . LYS A 1 95 ? 10.470 -4.012 12.852 1.00 83.31 95 LYS A CA 1
ATOM 713 C C . LYS A 1 95 ? 11.776 -4.028 12.052 1.00 83.31 95 LYS A C 1
ATOM 715 O O . LYS A 1 95 ? 12.691 -3.268 12.346 1.00 83.31 95 LYS A O 1
ATOM 720 N N . GLU A 1 96 ? 11.858 -4.875 11.030 1.00 82.94 96 GLU A N 1
ATOM 721 C CA . GLU A 1 96 ? 13.015 -5.012 10.149 1.00 82.94 96 GLU A CA 1
ATOM 722 C C . GLU A 1 96 ? 13.235 -3.755 9.286 1.00 82.94 96 GLU A C 1
ATOM 724 O O . GLU A 1 96 ? 14.380 -3.433 8.957 1.00 82.94 96 GLU A O 1
ATOM 729 N N . TRP A 1 97 ? 12.165 -3.010 8.972 1.00 80.94 97 TRP A N 1
ATOM 730 C CA . TRP A 1 97 ? 12.239 -1.734 8.251 1.00 80.94 97 TRP A CA 1
ATOM 731 C C . TRP A 1 97 ? 12.710 -0.582 9.142 1.00 80.94 97 TRP A C 1
ATOM 733 O O . TRP A 1 97 ? 13.407 0.300 8.654 1.00 80.94 97 TRP A O 1
ATOM 743 N N . ILE A 1 98 ? 12.435 -0.616 10.455 1.00 76.19 98 ILE A N 1
ATOM 744 C CA . ILE A 1 98 ? 12.948 0.388 11.414 1.00 76.19 98 ILE A CA 1
ATOM 745 C C . ILE A 1 98 ? 14.480 0.447 11.375 1.00 76.19 98 ILE A C 1
ATOM 747 O O . ILE A 1 98 ? 15.073 1.518 11.467 1.00 76.19 98 ILE A O 1
ATOM 751 N N . TYR A 1 99 ? 15.124 -0.710 11.220 1.00 68.81 99 TYR A N 1
ATOM 752 C CA . TYR A 1 99 ? 16.581 -0.816 11.155 1.00 68.81 99 TYR A CA 1
ATOM 753 C C . TYR A 1 99 ? 17.118 -0.831 9.720 1.00 68.81 99 TYR A C 1
ATOM 755 O O . TYR A 1 99 ? 18.304 -1.088 9.523 1.00 68.81 99 TYR A O 1
ATOM 763 N N . ASN A 1 100 ? 16.252 -0.603 8.725 1.00 66.75 100 ASN A N 1
ATOM 764 C CA . ASN A 1 100 ? 16.532 -0.699 7.293 1.00 66.75 100 ASN A CA 1
ATOM 765 C C . ASN A 1 100 ? 17.446 -1.883 6.926 1.00 66.75 100 ASN A C 1
ATOM 767 O O . ASN A 1 100 ? 18.438 -1.717 6.216 1.00 66.75 100 ASN A O 1
ATOM 771 N N . GLN A 1 101 ? 17.173 -3.061 7.497 1.00 64.06 101 GLN A N 1
ATOM 772 C CA . GLN A 1 101 ? 17.974 -4.277 7.288 1.00 64.06 101 GLN A CA 1
ATOM 773 C C . GLN A 1 101 ? 19.489 -4.120 7.584 1.00 64.06 101 GLN A C 1
ATOM 775 O O . GLN A 1 101 ? 20.308 -4.867 7.056 1.00 64.06 101 GLN A O 1
ATOM 780 N N . GLY A 1 102 ? 19.884 -3.152 8.419 1.00 63.03 102 GLY A N 1
ATOM 781 C CA . GLY A 1 102 ? 21.284 -2.858 8.749 1.00 63.03 102 GLY A CA 1
ATOM 782 C C . GLY A 1 102 ? 22.019 -1.972 7.735 1.00 63.03 102 GLY A C 1
ATOM 783 O O . GLY A 1 102 ? 23.213 -1.737 7.900 1.00 63.03 102 GLY A O 1
ATOM 784 N N . LEU A 1 103 ? 21.334 -1.451 6.710 1.00 64.50 103 LEU A N 1
ATOM 785 C CA . LEU A 1 103 ? 21.935 -0.613 5.660 1.00 64.50 103 LEU A CA 1
ATOM 786 C C . LEU A 1 103 ? 22.151 0.853 6.077 1.00 64.50 103 LEU A C 1
ATOM 788 O O . LEU A 1 103 ? 22.869 1.583 5.395 1.00 64.50 103 LEU A O 1
ATOM 792 N N . LYS A 1 104 ? 21.520 1.305 7.167 1.00 65.44 104 LYS A N 1
ATOM 793 C CA . LYS A 1 104 ? 21.586 2.694 7.654 1.00 65.44 104 LYS A CA 1
ATOM 794 C C . LYS A 1 104 ? 22.302 2.721 9.001 1.00 65.44 104 LYS A C 1
ATOM 796 O O . LYS A 1 104 ? 21.703 2.466 10.044 1.00 65.44 104 LYS A O 1
ATOM 801 N N . ALA A 1 105 ? 23.607 2.973 8.966 1.00 63.28 105 ALA A N 1
ATOM 802 C CA . ALA A 1 105 ? 24.472 2.927 10.143 1.00 63.28 105 ALA A CA 1
ATOM 803 C C . ALA A 1 105 ? 24.334 4.169 11.042 1.00 63.28 105 ALA A C 1
ATOM 805 O O . ALA A 1 105 ? 24.730 4.121 12.205 1.00 63.28 105 ALA A O 1
ATOM 806 N N . GLN A 1 106 ? 23.772 5.270 10.529 1.00 62.28 106 GLN A N 1
ATOM 807 C CA . GLN A 1 106 ? 23.740 6.559 11.233 1.00 62.28 106 GLN A CA 1
ATOM 808 C C . GLN A 1 106 ? 22.547 6.736 12.186 1.00 62.28 106 GLN A C 1
ATOM 810 O O . GLN A 1 106 ? 22.435 7.771 12.839 1.00 62.28 106 GLN A O 1
ATOM 815 N N . GLY A 1 107 ? 21.625 5.768 12.269 1.00 56.28 107 GLY A N 1
ATOM 816 C CA . GLY A 1 107 ? 20.442 5.863 13.140 1.00 56.28 107 GLY A CA 1
ATOM 817 C C . GLY A 1 107 ? 19.472 7.004 12.787 1.00 56.28 107 GLY A C 1
ATOM 818 O O . GLY A 1 107 ? 18.527 7.257 13.538 1.00 56.28 107 GLY A O 1
ATOM 819 N N . LEU A 1 108 ? 19.691 7.691 11.659 1.00 55.91 108 LEU A N 1
ATOM 820 C CA . LEU A 1 108 ? 18.849 8.776 11.173 1.00 55.91 108 LEU A CA 1
ATOM 821 C C . LEU A 1 108 ? 17.609 8.182 10.492 1.00 55.91 108 LEU A C 1
ATOM 823 O O . LEU A 1 108 ? 17.704 7.451 9.507 1.00 55.91 108 LEU A O 1
ATOM 827 N N . ARG A 1 109 ? 16.442 8.471 11.071 1.00 54.53 109 ARG A N 1
ATOM 828 C CA . ARG A 1 109 ? 15.142 7.953 10.636 1.00 54.53 109 ARG A CA 1
ATOM 829 C C . ARG A 1 109 ? 14.643 8.729 9.423 1.00 54.53 109 ARG A C 1
ATOM 831 O O . ARG A 1 109 ? 14.119 9.831 9.572 1.00 54.53 109 ARG A O 1
ATOM 838 N N . ASN A 1 110 ? 14.755 8.143 8.237 1.00 58.59 110 ASN A N 1
ATOM 839 C CA . ASN A 1 110 ? 13.950 8.586 7.104 1.00 58.59 110 ASN A CA 1
ATOM 840 C C . ASN A 1 110 ? 12.498 8.188 7.384 1.00 58.59 110 ASN A C 1
ATOM 842 O O . ASN A 1 110 ? 12.108 7.052 7.140 1.00 58.59 110 ASN A O 1
ATOM 846 N N . GLY A 1 111 ? 11.717 9.110 7.945 1.00 59.75 111 GLY A N 1
ATOM 847 C CA . GLY A 1 111 ? 10.268 8.962 8.007 1.00 59.75 111 GLY A CA 1
ATOM 848 C C . GLY A 1 111 ? 9.619 9.572 9.235 1.00 59.75 111 GLY A C 1
ATOM 849 O O . GLY A 1 111 ? 8.654 10.317 9.099 1.00 59.75 111 GLY A O 1
ATOM 850 N N . GLY A 1 112 ? 10.097 9.236 10.439 1.00 68.19 112 GLY A N 1
ATOM 851 C CA . GLY A 1 112 ? 9.457 9.661 11.697 1.00 68.19 112 GLY A CA 1
ATOM 852 C C . GLY A 1 112 ? 8.000 9.189 11.853 1.00 68.19 112 GLY A C 1
ATOM 853 O O . GLY A 1 112 ? 7.329 9.537 12.825 1.00 68.19 112 GLY A O 1
ATOM 854 N N . TYR A 1 113 ? 7.509 8.395 10.902 1.00 80.69 113 TYR A N 1
ATOM 855 C CA . TYR A 1 113 ? 6.141 7.913 10.789 1.00 80.69 113 TYR A CA 1
ATOM 856 C C . TYR A 1 113 ? 5.995 6.479 11.309 1.00 80.69 113 TYR A C 1
ATOM 858 O O . TYR A 1 113 ? 4.903 5.907 11.257 1.00 80.69 113 TYR A O 1
ATOM 866 N N . GLU A 1 114 ? 7.071 5.856 11.803 1.00 83.44 114 GLU A N 1
ATOM 867 C CA . GLU A 1 114 ? 7.054 4.463 12.274 1.00 83.44 114 GLU A CA 1
ATOM 868 C C . GLU A 1 114 ? 6.097 4.301 13.466 1.00 83.44 114 GLU A C 1
ATOM 870 O O . GLU A 1 114 ? 5.505 3.244 13.655 1.00 83.44 114 GLU A O 1
ATOM 875 N N . GLY A 1 115 ? 5.891 5.378 14.234 1.00 86.25 115 GLY A N 1
ATOM 876 C CA . GLY A 1 115 ? 4.954 5.430 15.357 1.00 86.25 115 GLY A CA 1
ATOM 877 C C . GLY A 1 115 ? 3.495 5.716 14.984 1.00 86.25 115 GLY A C 1
ATOM 878 O O . GLY A 1 115 ? 2.649 5.743 15.876 1.00 86.25 115 GLY A O 1
ATOM 879 N N . PHE A 1 116 ? 3.173 5.963 13.709 1.00 91.56 116 PHE A N 1
ATOM 880 C CA . PHE A 1 116 ? 1.794 6.256 13.313 1.00 91.56 116 PHE A CA 1
ATOM 881 C C . PHE A 1 116 ? 0.882 5.028 13.480 1.00 91.56 116 PHE A C 1
ATOM 883 O O . PHE A 1 116 ? 1.279 3.918 13.108 1.00 91.56 116 PHE A O 1
ATOM 890 N N . PRO A 1 117 ? -0.350 5.201 14.004 1.00 95.38 117 PRO A N 1
ATOM 891 C CA . PRO A 1 117 ? -1.316 4.113 14.101 1.00 95.38 117 PRO A CA 1
ATOM 892 C C . PRO A 1 117 ? -1.657 3.540 12.718 1.00 95.38 117 PRO A C 1
ATOM 894 O O . PRO A 1 117 ? -2.063 4.278 11.822 1.00 95.38 117 PRO A O 1
ATOM 897 N N . ARG A 1 118 ? -1.528 2.222 12.565 1.00 96.62 118 ARG A N 1
ATOM 898 C CA . ARG A 1 118 ? -1.785 1.448 11.337 1.00 96.62 118 ARG A CA 1
ATOM 899 C C . ARG A 1 118 ? -2.800 0.338 11.601 1.00 96.62 118 ARG A C 1
ATOM 901 O O . ARG A 1 118 ? -3.140 0.083 12.761 1.00 96.62 118 ARG A O 1
ATOM 908 N N . PHE A 1 119 ? -3.287 -0.308 10.546 1.00 98.00 119 PHE A N 1
ATOM 909 C CA . PHE A 1 119 ? -4.093 -1.519 10.693 1.00 98.00 119 PHE A CA 1
ATOM 910 C C . PHE A 1 119 ? -3.252 -2.638 11.320 1.00 98.00 119 PHE A C 1
ATOM 912 O O . PHE A 1 119 ? -2.035 -2.699 11.140 1.00 98.00 119 PHE A O 1
ATOM 919 N N . ARG A 1 120 ? -3.899 -3.508 12.101 1.00 97.00 120 ARG A N 1
ATOM 920 C CA . ARG A 1 120 ? -3.215 -4.556 12.880 1.00 97.00 120 ARG A CA 1
ATOM 921 C C . ARG A 1 120 ? -2.897 -5.800 12.070 1.00 97.00 120 ARG A C 1
ATOM 923 O O . ARG A 1 120 ? -1.978 -6.531 12.424 1.00 97.00 120 ARG A O 1
ATOM 930 N N . ASN A 1 121 ? -3.630 -6.014 10.988 1.00 98.00 121 ASN A N 1
ATOM 931 C CA . ASN A 1 121 ? -3.467 -7.149 10.105 1.00 98.00 121 ASN A CA 1
ATOM 932 C C . ASN A 1 121 ? -3.344 -6.654 8.665 1.00 98.00 121 ASN A C 1
ATOM 934 O O . ASN A 1 121 ? -4.007 -5.696 8.263 1.00 98.00 121 ASN A O 1
ATOM 938 N N . CYS A 1 122 ? -2.484 -7.322 7.900 1.00 98.31 122 CYS A N 1
ATOM 939 C CA . CYS A 1 122 ? -2.331 -7.097 6.474 1.00 98.31 122 CYS A CA 1
ATOM 940 C C . CYS A 1 122 ? -2.028 -8.409 5.762 1.00 98.31 122 CYS A C 1
ATOM 942 O O . CYS A 1 122 ? -1.197 -9.203 6.218 1.00 98.31 122 CYS A O 1
ATOM 944 N N . GLU A 1 123 ? -2.675 -8.601 4.623 1.00 98.12 123 GLU A N 1
ATOM 945 C CA . GLU A 1 123 ? -2.379 -9.673 3.685 1.00 98.12 123 GLU A CA 1
ATOM 946 C C . GLU A 1 123 ? -2.176 -9.073 2.305 1.00 98.12 123 GLU A C 1
ATOM 948 O O . GLU A 1 123 ? -2.937 -8.203 1.887 1.00 98.12 123 GLU A O 1
ATOM 953 N N . PHE A 1 124 ? -1.164 -9.549 1.589 1.00 98.31 124 PHE A N 1
ATOM 954 C CA . PHE A 1 124 ? -0.911 -9.111 0.226 1.00 98.31 124 PHE A CA 1
ATOM 955 C C . PHE A 1 124 ? -1.184 -10.255 -0.735 1.00 98.31 124 PHE A C 1
ATOM 957 O O . PHE A 1 124 ? -0.612 -11.330 -0.583 1.00 98.31 124 PHE A O 1
ATOM 964 N N . THR A 1 125 ? -2.017 -10.030 -1.739 1.00 97.31 125 THR A N 1
ATOM 965 C CA . THR A 1 125 ? -2.261 -10.978 -2.828 1.00 97.31 125 THR A CA 1
ATOM 966 C C . THR A 1 125 ? -2.006 -10.266 -4.140 1.00 97.31 125 THR A C 1
ATOM 968 O O . THR A 1 125 ? -2.536 -9.181 -4.362 1.00 97.31 125 THR A O 1
ATOM 971 N N . GLY A 1 126 ? -1.198 -10.841 -5.022 1.00 90.75 126 GLY A N 1
ATOM 972 C CA . GLY A 1 126 ? -0.949 -10.178 -6.291 1.00 90.75 126 GLY A CA 1
ATOM 973 C C . GLY A 1 126 ? 0.033 -10.886 -7.196 1.00 90.75 126 GLY A C 1
ATOM 974 O O . GLY A 1 126 ? 0.899 -11.640 -6.754 1.00 90.75 126 GLY A O 1
ATOM 975 N N . GLU A 1 127 ? -0.119 -10.568 -8.471 1.00 88.94 127 GLU A N 1
ATOM 976 C CA . GLU A 1 127 ? 0.761 -10.913 -9.575 1.00 88.94 127 GLU A CA 1
ATOM 977 C C . GLU A 1 127 ? 0.751 -9.713 -10.516 1.00 88.94 127 GLU A C 1
ATOM 979 O O . GLU A 1 127 ? -0.305 -9.121 -10.754 1.00 88.94 127 GLU A O 1
ATOM 984 N N . PHE A 1 128 ? 1.916 -9.325 -11.036 1.00 89.19 128 PHE A N 1
ATOM 985 C CA . PHE A 1 128 ? 1.996 -8.183 -11.942 1.00 89.19 128 PHE A CA 1
ATOM 986 C C . PHE A 1 128 ? 0.988 -8.353 -13.099 1.00 89.19 128 PHE A C 1
ATOM 988 O O . PHE A 1 128 ? 0.982 -9.413 -13.729 1.00 89.19 128 PHE A O 1
ATOM 995 N N . PRO A 1 129 ? 0.145 -7.344 -13.393 1.00 91.69 129 PRO A N 1
ATOM 996 C CA . PRO A 1 129 ? 0.280 -5.938 -12.991 1.00 91.69 129 PRO A CA 1
ATOM 997 C C . PRO A 1 129 ? -0.560 -5.490 -11.781 1.00 91.69 129 PRO A C 1
ATOM 999 O O . PRO A 1 129 ? -0.616 -4.292 -11.513 1.00 91.69 129 PRO A O 1
ATOM 1002 N N . PHE A 1 130 ? -1.206 -6.406 -11.050 1.00 95.00 130 PHE A N 1
ATOM 1003 C CA . PHE A 1 130 ? -2.103 -6.069 -9.939 1.00 95.00 130 PHE A CA 1
ATOM 1004 C C . PHE A 1 130 ? -1.594 -6.585 -8.595 1.00 95.00 130 PHE A C 1
ATOM 1006 O O . PHE A 1 130 ? -1.351 -7.779 -8.405 1.00 95.00 130 PHE A O 1
ATOM 1013 N N . GLY A 1 131 ? -1.543 -5.686 -7.620 1.00 96.75 131 GLY A N 1
ATOM 1014 C CA . GLY A 1 131 ? -1.238 -6.003 -6.230 1.00 96.75 131 GLY A CA 1
ATOM 1015 C C . GLY A 1 131 ? -2.362 -5.539 -5.329 1.00 96.75 131 GLY A C 1
ATOM 1016 O O . GLY A 1 131 ? -2.859 -4.426 -5.494 1.00 96.75 131 GLY A O 1
ATOM 1017 N N . LYS A 1 132 ? -2.771 -6.390 -4.391 1.00 98.00 132 LYS A N 1
ATOM 1018 C CA . LYS A 1 132 ? -3.866 -6.125 -3.460 1.00 98.00 132 LYS A CA 1
ATOM 1019 C C . LYS A 1 132 ? -3.385 -6.287 -2.031 1.00 98.00 132 LYS A C 1
ATOM 1021 O O . LYS A 1 132 ? -3.014 -7.390 -1.639 1.00 98.00 132 LYS A O 1
ATOM 1026 N N . ALA A 1 133 ? -3.434 -5.214 -1.252 1.00 98.38 133 ALA A N 1
ATOM 1027 C CA . ALA A 1 133 ? -3.232 -5.256 0.190 1.00 98.38 133 ALA A CA 1
ATOM 1028 C C . ALA A 1 133 ? -4.590 -5.184 0.896 1.00 98.38 133 ALA A C 1
ATOM 1030 O O . ALA A 1 133 ? -5.326 -4.211 0.741 1.00 98.38 133 ALA A O 1
ATOM 1031 N N . MET A 1 134 ? -4.924 -6.217 1.662 1.00 98.62 134 MET A N 1
ATOM 1032 C CA . MET A 1 134 ? -6.129 -6.280 2.482 1.00 98.62 134 MET A CA 1
ATOM 1033 C C . MET A 1 134 ? -5.757 -5.959 3.927 1.00 98.62 134 MET A C 1
ATOM 1035 O O . MET A 1 134 ? -4.921 -6.642 4.518 1.00 98.62 134 MET A O 1
ATOM 1039 N N . LEU A 1 135 ? -6.379 -4.927 4.487 1.00 98.75 135 LEU A N 1
ATOM 1040 C CA . LEU A 1 135 ? -6.116 -4.387 5.814 1.00 98.75 135 LEU A CA 1
ATOM 1041 C C . LEU A 1 135 ? -7.311 -4.626 6.735 1.00 98.75 135 LEU A C 1
ATOM 1043 O O . LEU A 1 135 ? -8.454 -4.328 6.376 1.00 98.75 135 LEU A O 1
ATOM 1047 N N . SER A 1 136 ? -7.046 -5.104 7.950 1.00 98.31 136 SER A N 1
ATOM 1048 C CA . SER A 1 136 ? -8.071 -5.268 8.983 1.00 98.31 136 SER A CA 1
ATOM 1049 C C . SER A 1 136 ? -7.542 -4.972 10.390 1.00 98.31 136 SER A C 1
ATOM 1051 O O . SER A 1 136 ? -6.344 -5.036 10.675 1.00 98.31 136 SER A O 1
ATOM 1053 N N . ASP A 1 137 ? -8.447 -4.567 11.275 1.00 96.88 137 ASP A N 1
ATOM 1054 C CA . ASP A 1 137 ? -8.193 -4.276 12.687 1.00 96.88 137 ASP A CA 1
ATOM 1055 C C . ASP A 1 137 ? -9.493 -4.587 13.434 1.00 96.88 137 ASP A C 1
ATOM 1057 O O . ASP A 1 137 ? -10.531 -4.012 13.112 1.00 96.88 137 ASP A O 1
ATOM 1061 N N . GLU A 1 138 ? -9.457 -5.487 14.420 1.00 95.12 138 GLU A N 1
ATOM 1062 C CA . GLU A 1 138 ? -10.661 -5.914 15.151 1.00 95.12 138 GLU A CA 1
ATOM 1063 C C . GLU A 1 138 ? -11.305 -4.767 15.947 1.00 95.12 138 GLU A C 1
ATOM 1065 O O . GLU A 1 138 ? -12.432 -4.884 16.424 1.00 95.12 138 GLU A O 1
ATOM 1070 N N . THR A 1 139 ? -10.588 -3.653 16.115 1.00 93.81 139 THR A N 1
ATOM 1071 C CA . THR A 1 139 ? -11.081 -2.452 16.797 1.00 93.81 139 THR A CA 1
ATOM 1072 C C . THR A 1 139 ? -11.765 -1.451 15.866 1.00 93.81 139 THR A C 1
ATOM 1074 O O . THR A 1 139 ? -12.256 -0.425 16.345 1.00 93.81 139 THR A O 1
ATOM 1077 N N . LEU A 1 140 ? -11.802 -1.718 14.556 1.00 95.75 140 LEU A N 1
ATOM 1078 C CA . LEU A 1 140 ? -12.382 -0.833 13.548 1.00 95.75 140 LEU A CA 1
ATOM 1079 C C . LEU A 1 140 ? -13.539 -1.525 12.810 1.00 95.75 140 LEU A C 1
ATOM 1081 O O . LEU A 1 140 ? -13.458 -2.711 12.510 1.00 95.75 140 LEU A O 1
ATOM 1085 N N . PRO A 1 141 ? -14.606 -0.789 12.458 1.00 96.25 141 PRO A N 1
ATOM 1086 C CA . PRO A 1 141 ? -15.773 -1.351 11.772 1.00 96.25 141 PRO A CA 1
ATOM 1087 C C . PRO A 1 141 ? -15.573 -1.532 10.256 1.00 96.25 141 PRO A C 1
ATOM 1089 O O . PRO A 1 141 ? -16.528 -1.850 9.554 1.00 96.25 141 PRO A O 1
ATOM 1092 N N . VAL A 1 142 ? -14.369 -1.283 9.731 1.00 97.75 142 VAL A N 1
ATOM 1093 C CA . VAL A 1 142 ? -14.090 -1.273 8.290 1.00 97.75 142 VAL A CA 1
ATOM 1094 C C . VAL A 1 142 ? -12.904 -2.171 7.966 1.00 97.75 142 VAL A C 1
ATOM 1096 O O . VAL A 1 142 ? -11.846 -2.055 8.588 1.00 97.75 142 VAL A O 1
ATOM 1099 N N . GLN A 1 143 ? -13.073 -3.011 6.949 1.00 98.50 143 GLN A N 1
ATOM 1100 C CA . GLN A 1 143 ? -11.982 -3.660 6.230 1.00 98.50 143 GLN A CA 1
ATOM 1101 C C . GLN A 1 143 ? -11.628 -2.816 5.001 1.00 98.50 143 GLN A C 1
ATOM 1103 O O . GLN A 1 143 ? -12.513 -2.269 4.342 1.00 98.50 143 GLN A O 1
ATOM 1108 N N . VAL A 1 144 ? -10.337 -2.691 4.690 1.00 98.69 144 VAL A N 1
ATOM 1109 C CA . VAL A 1 144 ? -9.875 -1.918 3.529 1.00 98.69 144 VAL A CA 1
ATOM 1110 C C . VAL A 1 144 ? -9.132 -2.825 2.567 1.00 98.69 144 VAL A C 1
ATOM 1112 O O . VAL A 1 144 ? -8.225 -3.539 2.977 1.00 98.69 144 VAL A O 1
ATOM 1115 N N . THR A 1 145 ? -9.459 -2.750 1.281 1.00 98.69 145 THR A N 1
ATOM 1116 C CA . THR A 1 145 ? -8.634 -3.329 0.215 1.00 98.69 145 THR A CA 1
ATOM 1117 C C . THR A 1 145 ? -8.011 -2.214 -0.612 1.00 98.69 145 THR A C 1
ATOM 1119 O O . THR A 1 145 ? -8.719 -1.343 -1.116 1.00 98.69 145 THR A O 1
ATOM 1122 N N . ILE A 1 146 ? -6.690 -2.256 -0.757 1.00 98.50 146 ILE A N 1
ATOM 1123 C CA . ILE A 1 146 ? -5.900 -1.342 -1.580 1.00 98.50 146 ILE A CA 1
ATOM 1124 C C . ILE A 1 146 ? -5.430 -2.111 -2.807 1.00 98.50 146 ILE A C 1
ATOM 1126 O O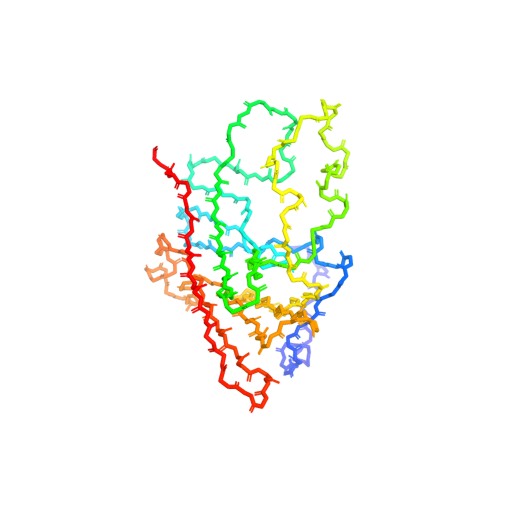 . ILE A 1 146 ? -4.640 -3.044 -2.667 1.00 98.50 146 ILE A O 1
ATOM 1130 N N . THR A 1 147 ? -5.891 -1.725 -3.995 1.00 98.25 147 THR A N 1
ATOM 1131 C CA . THR A 1 147 ? -5.413 -2.294 -5.263 1.00 98.25 147 THR A CA 1
ATOM 1132 C C . THR A 1 147 ? -4.503 -1.291 -5.957 1.00 98.25 147 THR A C 1
ATOM 1134 O O . THR A 1 147 ? -4.940 -0.192 -6.286 1.00 98.25 147 THR A O 1
ATOM 1137 N N . GLY A 1 148 ? -3.244 -1.665 -6.177 1.00 97.50 148 GLY A N 1
ATOM 1138 C CA . GLY A 1 148 ? -2.285 -0.873 -6.943 1.00 97.50 148 GLY A CA 1
ATOM 1139 C C . GLY A 1 148 ? -2.009 -1.502 -8.301 1.00 97.50 148 GLY A C 1
ATOM 1140 O O . GLY A 1 148 ? -1.813 -2.718 -8.387 1.00 97.50 148 GLY A O 1
ATOM 1141 N N . PHE A 1 149 ? -1.986 -0.683 -9.351 1.00 96.44 149 PHE A N 1
ATOM 1142 C CA . PHE A 1 149 ? -1.621 -1.106 -10.704 1.00 96.44 149 PHE A CA 1
ATOM 1143 C C . PHE A 1 149 ? -1.248 0.084 -11.599 1.00 96.44 149 PHE A C 1
ATOM 1145 O O . PHE A 1 149 ? -1.426 1.249 -11.246 1.00 96.44 149 PHE A O 1
ATOM 1152 N N . ASN A 1 150 ? -0.754 -0.214 -12.794 1.00 95.06 150 ASN A N 1
ATOM 1153 C CA . ASN A 1 150 ? -0.713 0.703 -13.931 1.00 95.06 150 ASN A CA 1
ATOM 1154 C C . ASN A 1 150 ? -1.385 0.009 -15.133 1.00 95.06 150 ASN A C 1
ATOM 1156 O O . ASN A 1 150 ? -1.532 -1.215 -15.107 1.00 95.06 150 ASN A O 1
ATOM 1160 N N . PRO A 1 151 ? -1.807 0.735 -16.184 1.00 91.81 151 PRO A N 1
ATOM 1161 C CA . PRO A 1 151 ? -2.518 0.148 -17.323 1.00 91.81 151 PRO A CA 1
ATOM 1162 C C . PRO A 1 151 ? -1.586 -0.671 -18.238 1.00 91.81 151 PRO A C 1
ATOM 1164 O O . PRO A 1 151 ? -1.370 -0.327 -19.397 1.00 91.81 151 PRO A O 1
ATOM 1167 N N . PHE A 1 152 ? -1.009 -1.758 -17.724 1.00 93.25 152 PHE A N 1
ATOM 1168 C CA . PHE A 1 152 ? -0.164 -2.671 -18.483 1.00 93.25 152 PHE A CA 1
ATOM 1169 C C . PHE A 1 152 ? -1.025 -3.611 -19.330 1.00 93.25 152 PHE A C 1
ATOM 1171 O O . PHE A 1 152 ? -1.716 -4.490 -18.814 1.00 93.25 152 PHE A O 1
ATOM 1178 N N . ILE A 1 153 ? -0.964 -3.426 -20.645 1.00 94.38 153 ILE A N 1
ATOM 1179 C CA . ILE A 1 153 ? -1.737 -4.170 -21.636 1.00 94.38 153 ILE A CA 1
ATOM 1180 C C . ILE A 1 153 ? -0.746 -4.871 -22.576 1.00 94.38 153 ILE A C 1
ATOM 1182 O O . ILE A 1 153 ? -0.088 -4.207 -23.385 1.00 94.38 153 ILE A O 1
ATOM 1186 N N . PRO A 1 154 ? -0.614 -6.210 -22.499 1.00 91.44 154 PRO A N 1
ATOM 1187 C CA . PRO A 1 154 ? 0.282 -6.957 -23.373 1.00 91.44 154 PRO A CA 1
ATOM 1188 C C . PRO A 1 154 ? 0.035 -6.648 -24.855 1.00 91.44 154 PRO A C 1
ATOM 1190 O O . PRO A 1 154 ? -1.086 -6.749 -25.347 1.00 91.44 154 PRO A O 1
ATOM 1193 N N . GLY A 1 155 ? 1.096 -6.270 -25.572 1.00 94.38 155 GLY A N 1
ATOM 1194 C CA . GLY A 1 155 ? 1.031 -5.916 -26.994 1.00 94.38 155 GLY A CA 1
ATOM 1195 C C . GLY A 1 155 ? 0.610 -4.472 -27.293 1.00 94.38 155 GLY A C 1
ATOM 1196 O O . GLY A 1 155 ? 0.734 -4.045 -28.438 1.00 94.38 155 GLY A O 1
ATOM 1197 N N . ASP A 1 156 ? 0.197 -3.693 -26.290 1.00 96.31 156 ASP A N 1
ATOM 1198 C CA . ASP A 1 156 ? -0.166 -2.284 -26.444 1.00 96.31 156 ASP A CA 1
ATOM 1199 C C . ASP A 1 156 ? 0.801 -1.388 -25.664 1.00 96.31 156 ASP A C 1
ATOM 1201 O O . ASP A 1 156 ? 0.606 -1.041 -24.495 1.00 96.31 156 ASP A O 1
ATOM 1205 N N . VAL A 1 157 ? 1.883 -1.005 -26.341 1.00 95.81 157 VAL A N 1
ATOM 1206 C CA . VAL A 1 157 ? 2.924 -0.145 -25.765 1.00 95.81 157 VAL A CA 1
ATOM 1207 C C . VAL A 1 157 ? 2.385 1.247 -25.441 1.00 95.81 157 VAL A C 1
ATOM 1209 O O . VAL A 1 157 ? 2.783 1.825 -24.435 1.00 95.81 157 VAL A O 1
ATOM 1212 N N . LYS A 1 158 ? 1.476 1.788 -26.262 1.00 95.50 158 LYS A N 1
ATOM 1213 C CA . LYS A 1 158 ? 0.980 3.161 -26.103 1.00 95.50 158 LYS A CA 1
ATOM 1214 C C . LYS A 1 158 ? 0.257 3.324 -24.770 1.00 95.50 158 LYS A C 1
ATOM 1216 O O . LYS A 1 158 ? 0.523 4.287 -24.057 1.00 95.50 158 LYS A O 1
ATOM 1221 N N . ASN A 1 159 ? -0.623 2.385 -24.437 1.00 95.31 159 ASN A N 1
ATOM 1222 C CA . ASN A 1 159 ? -1.353 2.418 -23.173 1.00 95.31 159 ASN A CA 1
ATOM 1223 C C . ASN A 1 159 ? -0.488 1.937 -21.996 1.00 95.31 159 ASN A C 1
ATOM 1225 O O . ASN A 1 159 ? -0.548 2.520 -20.916 1.00 95.31 159 ASN A O 1
ATOM 1229 N N . SER A 1 160 ? 0.407 0.971 -22.223 1.00 95.81 160 SER A N 1
ATOM 1230 C CA . SER A 1 160 ? 1.324 0.476 -21.183 1.00 95.81 160 SER A CA 1
ATOM 1231 C C . SER A 1 160 ? 2.410 1.472 -20.766 1.00 95.81 160 SER A C 1
ATOM 1233 O O . SER A 1 160 ? 3.010 1.307 -19.705 1.00 95.81 160 SER A O 1
ATOM 1235 N N . ALA A 1 161 ? 2.698 2.491 -21.580 1.00 95.56 161 ALA A N 1
ATOM 1236 C CA . ALA A 1 161 ? 3.714 3.513 -21.309 1.00 95.56 161 ALA A CA 1
ATOM 1237 C C . ALA A 1 161 ? 3.17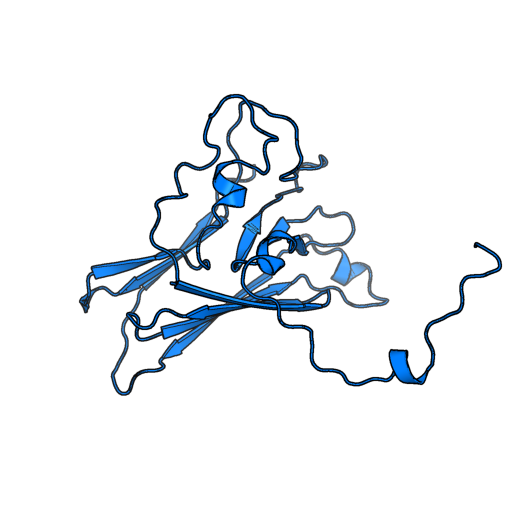2 4.761 -20.587 1.00 95.56 161 ALA A C 1
ATOM 1239 O O . ALA A 1 161 ? 3.924 5.704 -20.350 1.00 95.56 161 ALA A O 1
ATOM 1240 N N . ILE A 1 162 ? 1.881 4.795 -20.235 1.00 95.31 162 ILE A N 1
ATOM 1241 C CA . ILE A 1 162 ? 1.279 5.949 -19.555 1.00 95.31 162 ILE A CA 1
ATOM 1242 C C . ILE A 1 162 ? 1.974 6.169 -18.192 1.00 95.31 162 ILE A C 1
ATOM 1244 O O . ILE A 1 162 ? 2.040 5.228 -17.395 1.00 95.31 162 ILE A O 1
ATOM 1248 N N . PRO A 1 163 ? 2.461 7.392 -17.887 1.00 93.88 163 PRO A N 1
ATOM 1249 C CA . PRO A 1 163 ? 3.116 7.723 -16.619 1.00 93.88 163 PRO A CA 1
ATOM 1250 C C . PRO A 1 163 ? 2.083 7.845 -15.490 1.00 93.88 163 PRO A C 1
ATOM 1252 O O . PRO A 1 163 ? 1.736 8.939 -15.053 1.00 93.88 163 PRO A O 1
ATOM 1255 N N . CYS A 1 164 ? 1.532 6.712 -15.057 1.00 93.19 164 CYS A N 1
ATOM 1256 C CA . CYS A 1 164 ? 0.477 6.664 -14.054 1.00 93.19 164 CYS A CA 1
ATOM 1257 C C . CYS A 1 164 ? 0.648 5.465 -13.117 1.00 93.19 164 CYS A C 1
ATOM 1259 O O . CYS A 1 164 ? 0.979 4.360 -13.549 1.00 93.19 164 CYS A O 1
ATOM 1261 N N . ALA A 1 165 ? 0.371 5.715 -11.841 1.00 93.94 165 ALA A N 1
ATOM 1262 C CA . ALA A 1 165 ? 0.140 4.724 -10.806 1.00 93.94 165 ALA A CA 1
ATOM 1263 C C . ALA A 1 165 ? -1.304 4.903 -10.320 1.00 93.94 165 ALA A C 1
ATOM 1265 O O . ALA A 1 165 ? -1.710 6.015 -9.977 1.00 93.94 165 ALA A O 1
ATOM 1266 N N . ILE A 1 166 ? -2.081 3.825 -10.328 1.00 95.69 166 ILE A N 1
ATOM 1267 C CA . ILE A 1 166 ? -3.484 3.816 -9.916 1.00 95.69 166 ILE A CA 1
ATOM 1268 C C . ILE A 1 166 ? -3.570 3.099 -8.574 1.00 95.69 166 ILE A C 1
ATOM 1270 O O . ILE A 1 166 ? -3.065 1.987 -8.432 1.00 95.69 166 ILE A O 1
ATOM 1274 N N . MET A 1 167 ? -4.212 3.755 -7.608 1.00 96.81 167 MET A N 1
ATOM 1275 C CA . MET A 1 167 ? -4.474 3.235 -6.270 1.00 96.81 167 MET A CA 1
ATOM 1276 C C . MET A 1 167 ? -5.979 3.264 -6.020 1.00 96.81 167 MET A C 1
ATOM 1278 O O . MET A 1 167 ? -6.573 4.335 -5.899 1.00 96.81 167 MET A O 1
ATOM 1282 N N . GLU A 1 168 ? -6.595 2.093 -5.940 1.00 97.75 168 GLU A N 1
ATOM 1283 C CA . GLU A 1 168 ? -8.015 1.942 -5.634 1.00 97.75 168 GLU A CA 1
ATOM 1284 C C . GLU A 1 168 ? -8.192 1.539 -4.172 1.00 97.75 168 GLU A C 1
ATOM 1286 O O . GLU A 1 168 ? -7.690 0.501 -3.739 1.00 97.75 168 GLU A O 1
ATOM 1291 N N . TYR A 1 169 ? -8.935 2.351 -3.421 1.00 98.31 169 TYR A N 1
ATOM 1292 C CA . TYR A 1 169 ? -9.276 2.096 -2.025 1.00 98.31 169 TYR A CA 1
ATOM 1293 C C . TYR A 1 169 ? -10.732 1.645 -1.930 1.00 98.31 169 TYR A C 1
ATOM 1295 O O . TYR A 1 169 ? -11.650 2.422 -2.189 1.00 98.31 169 TYR A O 1
ATOM 1303 N N . THR A 1 170 ? -10.944 0.389 -1.543 1.00 98.50 170 THR A N 1
ATOM 1304 C CA . THR A 1 170 ? -12.273 -0.168 -1.266 1.00 98.50 170 THR A CA 1
ATOM 1305 C C . THR A 1 170 ? -12.468 -0.266 0.239 1.00 98.50 170 THR A C 1
ATOM 1307 O O . THR A 1 170 ? -11.676 -0.918 0.917 1.00 98.50 170 THR A O 1
ATOM 1310 N N . PHE A 1 171 ? -13.519 0.372 0.752 1.00 98.19 171 PHE A N 1
ATOM 1311 C CA . PHE A 1 171 ? -13.887 0.352 2.167 1.00 98.19 171 PHE A CA 1
ATOM 1312 C C . PHE A 1 171 ? -15.139 -0.504 2.347 1.00 98.19 171 PHE A C 1
ATOM 1314 O O . PHE A 1 171 ? -16.200 -0.167 1.824 1.00 98.19 171 PHE A O 1
ATOM 1321 N N . GLU A 1 172 ? -15.021 -1.591 3.098 1.00 98.19 172 GLU A N 1
ATOM 1322 C CA . GLU A 1 172 ? -16.127 -2.490 3.414 1.00 98.19 172 GLU A CA 1
ATOM 1323 C C . GLU A 1 172 ? -16.511 -2.337 4.888 1.00 98.19 172 GLU A C 1
ATOM 1325 O O . GLU A 1 172 ? -15.685 -2.549 5.775 1.00 98.19 172 GLU A O 1
ATOM 1330 N N . ASN A 1 173 ? -17.764 -1.962 5.161 1.00 97.50 173 ASN A N 1
ATOM 1331 C CA . ASN A 1 173 ? -18.304 -1.959 6.519 1.00 97.50 173 ASN A CA 1
ATOM 1332 C C . ASN A 1 173 ? -18.611 -3.400 6.939 1.00 97.50 173 ASN A C 1
ATOM 1334 O O . ASN A 1 173 ? -19.554 -4.002 6.433 1.00 97.50 173 ASN A O 1
ATOM 1338 N N . VAL A 1 174 ? -17.830 -3.924 7.879 1.00 96.75 174 VAL A N 1
ATOM 1339 C CA . VAL A 1 174 ? -17.949 -5.302 8.386 1.00 96.75 174 VAL A CA 1
ATOM 1340 C C . VAL A 1 174 ? -18.760 -5.385 9.686 1.00 96.75 174 VAL A C 1
ATOM 1342 O O . VAL A 1 174 ? -18.751 -6.410 10.362 1.00 96.75 174 VAL A O 1
ATOM 1345 N N . SER A 1 175 ? -19.432 -4.295 10.068 1.00 93.75 175 SER A N 1
ATOM 1346 C CA . SER A 1 175 ? -20.273 -4.212 11.265 1.00 93.75 175 SER A CA 1
ATOM 1347 C C . SER A 1 175 ? -21.765 -4.167 10.928 1.00 93.75 175 SER A C 1
ATOM 1349 O O . SER A 1 175 ? -22.155 -3.773 9.832 1.00 93.75 175 SER A O 1
ATOM 1351 N N . ASP A 1 176 ? -22.609 -4.451 11.921 1.00 94.56 176 ASP A N 1
ATOM 1352 C CA . ASP A 1 176 ? -24.075 -4.365 11.800 1.00 94.56 176 ASP A CA 1
ATOM 1353 C C . ASP A 1 176 ? -24.625 -2.936 11.991 1.00 94.56 176 ASP A C 1
ATOM 1355 O O . ASP A 1 176 ? -25.821 -2.731 12.207 1.00 94.56 176 ASP A O 1
ATOM 1359 N N . SER A 1 177 ? -23.754 -1.926 11.974 1.00 93.31 177 SER A N 1
ATOM 1360 C CA . SER A 1 177 ? -24.112 -0.540 12.279 1.00 93.31 177 SER A CA 1
ATOM 1361 C C . SER A 1 177 ? -23.620 0.423 11.209 1.00 93.31 177 SER A C 1
ATOM 1363 O O . SER A 1 177 ? -22.651 0.155 10.501 1.00 93.31 177 SER A O 1
ATOM 1365 N N . GLU A 1 178 ? -24.281 1.573 11.097 1.00 94.75 178 GLU A N 1
ATOM 1366 C CA . GLU A 1 178 ? -23.839 2.634 10.199 1.00 94.75 178 GLU A CA 1
ATOM 1367 C C . GLU A 1 178 ? -22.440 3.137 10.591 1.00 94.75 178 GLU A C 1
ATOM 1369 O O . GLU A 1 178 ? -22.211 3.623 11.707 1.00 94.75 178 GLU A O 1
ATOM 1374 N N . CYS A 1 179 ? -21.511 3.062 9.639 1.00 94.62 179 CYS A N 1
ATOM 1375 C CA . CYS A 1 179 ? -20.144 3.525 9.797 1.00 94.62 179 CYS A CA 1
ATOM 1376 C C . CYS A 1 179 ? -19.930 4.853 9.059 1.00 94.62 179 CYS A C 1
ATOM 1378 O O . CYS A 1 179 ? -20.003 4.914 7.834 1.00 94.62 179 CYS A O 1
ATOM 1380 N N . THR A 1 180 ? -19.622 5.913 9.808 1.00 97.00 180 THR A N 1
ATOM 1381 C CA . THR A 1 180 ? -19.191 7.203 9.250 1.00 97.00 180 THR A CA 1
ATOM 1382 C C . THR A 1 180 ? -17.680 7.333 9.403 1.00 97.00 180 THR A C 1
ATOM 1384 O O . THR A 1 180 ? -17.165 7.222 10.521 1.00 97.00 180 THR A O 1
ATOM 1387 N N . PHE A 1 181 ? -16.984 7.610 8.304 1.00 97.44 181 PHE A N 1
ATOM 1388 C CA . PHE A 1 181 ? -15.545 7.843 8.288 1.00 97.44 181 PHE A CA 1
ATOM 1389 C C . PHE A 1 181 ? -15.175 8.953 7.302 1.00 97.44 181 PHE A C 1
ATOM 1391 O O . PHE A 1 181 ? -15.946 9.307 6.413 1.00 97.44 181 PHE A O 1
ATOM 1398 N N . GLU A 1 182 ? -13.971 9.483 7.468 1.00 98.31 182 GLU A N 1
ATOM 1399 C CA . GLU A 1 182 ? -13.348 10.459 6.585 1.00 98.31 182 GLU A CA 1
ATOM 1400 C C . GLU A 1 182 ? -12.105 9.821 5.965 1.00 98.31 182 GLU A C 1
ATOM 1402 O O . GLU A 1 182 ? -11.280 9.235 6.670 1.00 98.31 182 GLU A O 1
ATOM 1407 N N . PHE A 1 183 ? -11.973 9.931 4.646 1.00 98.00 183 PHE A N 1
ATOM 1408 C CA . PHE A 1 183 ? -10.790 9.505 3.906 1.00 98.00 183 PHE A CA 1
ATOM 1409 C C . PHE A 1 183 ? -10.024 10.735 3.425 1.00 98.00 183 PHE A C 1
ATOM 1411 O O . PHE A 1 183 ? -10.616 11.678 2.899 1.00 98.00 183 PHE A O 1
ATOM 1418 N N . SER A 1 184 ? -8.704 10.719 3.585 1.00 97.25 184 SER A N 1
ATOM 1419 C CA . SER A 1 184 ? -7.824 11.741 3.019 1.00 97.25 184 SER A CA 1
ATOM 1420 C C . SER A 1 184 ? -6.577 11.103 2.431 1.00 97.25 184 SER A C 1
ATOM 1422 O O . SER A 1 184 ? -6.068 10.117 2.963 1.00 97.25 184 SER A O 1
ATOM 1424 N N . TYR A 1 185 ? -6.082 11.678 1.340 1.00 96.12 185 TYR A N 1
ATOM 1425 C CA . TYR A 1 185 ? -4.862 11.241 0.677 1.00 96.12 185 TYR A CA 1
ATOM 1426 C C . TYR A 1 185 ? -3.868 12.396 0.624 1.00 96.12 185 TYR A C 1
ATOM 1428 O O . TYR A 1 185 ? -4.245 13.530 0.330 1.00 96.12 185 TYR A O 1
ATOM 1436 N N . HIS A 1 186 ? -2.610 12.097 0.924 1.00 94.31 186 HIS A N 1
ATOM 1437 C CA . HIS A 1 186 ? -1.531 13.064 1.076 1.00 94.31 186 HIS A CA 1
ATOM 1438 C C . HIS A 1 186 ? -0.363 12.649 0.193 1.00 94.31 186 HIS A C 1
ATOM 1440 O O . HIS A 1 186 ? -0.016 11.470 0.124 1.00 94.31 186 HIS A O 1
ATOM 1446 N N . LEU A 1 187 ? 0.241 13.624 -0.476 1.00 93.06 187 LEU A N 1
ATOM 1447 C CA . LEU A 1 187 ? 1.324 13.419 -1.430 1.00 93.06 187 LEU A CA 1
ATOM 1448 C C . LEU A 1 187 ? 2.333 14.558 -1.290 1.00 93.06 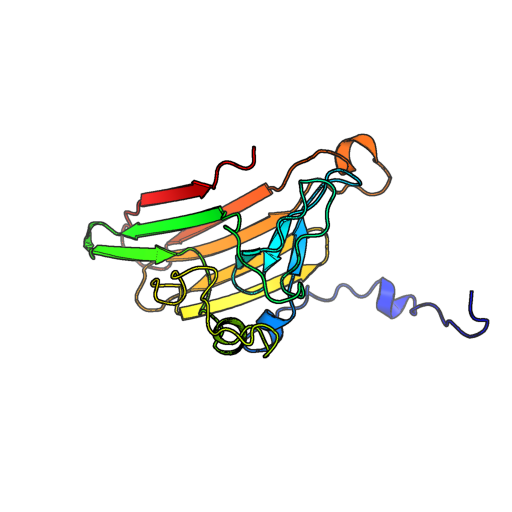187 LEU A C 1
ATOM 1450 O O . LEU A 1 187 ? 1.927 15.721 -1.217 1.00 93.06 187 LEU A O 1
ATOM 1454 N N . SER A 1 188 ? 3.629 14.244 -1.254 1.00 89.62 188 SER A N 1
ATOM 1455 C CA . SER A 1 188 ? 4.670 15.265 -1.382 1.00 89.62 188 SER A CA 1
ATOM 1456 C C . SER A 1 188 ? 4.619 15.914 -2.764 1.00 89.62 188 SER A C 1
ATOM 1458 O O . SER A 1 188 ? 4.102 15.363 -3.737 1.00 89.62 188 SER A O 1
ATOM 1460 N N . HIS A 1 189 ? 5.148 17.129 -2.862 1.00 87.19 189 HIS A N 1
ATOM 1461 C CA . HIS A 1 189 ? 5.347 17.735 -4.167 1.00 87.19 189 HIS A CA 1
ATOM 1462 C C . HIS A 1 189 ? 6.525 17.041 -4.858 1.00 87.19 189 HIS A C 1
ATOM 1464 O O . HIS A 1 189 ? 7.655 17.181 -4.411 1.00 87.19 189 HIS A O 1
ATOM 1470 N N . PHE A 1 190 ? 6.247 16.289 -5.924 1.00 79.62 190 PHE A N 1
ATOM 1471 C CA . PHE A 1 190 ? 7.248 15.520 -6.675 1.00 79.62 190 PHE A CA 1
ATOM 1472 C C . PHE A 1 190 ? 8.088 16.352 -7.667 1.00 79.62 190 PHE A C 1
ATOM 1474 O O . PHE A 1 190 ? 8.852 15.766 -8.439 1.00 79.62 190 PHE A O 1
ATOM 1481 N N . ALA A 1 191 ? 7.926 17.680 -7.696 1.00 63.25 191 ALA A N 1
ATOM 1482 C CA . ALA A 1 191 ? 8.580 18.584 -8.649 1.00 63.25 191 ALA A CA 1
ATOM 1483 C C . ALA A 1 191 ? 9.572 19.545 -7.983 1.00 63.25 191 ALA A C 1
ATOM 1485 O O . ALA A 1 191 ? 9.394 19.860 -6.784 1.00 63.25 191 ALA A O 1
#

Secondary structure (DSSP, 8-state):
--TT-PPPPHHHHT--PPPPEE-GGGGGG-EEEES-TTS-EEEEETTS-EEEEE-SSS---TTSPS-------EEEEEEETTTTEEEESS-PPPHHHHTGGGT-TT---S-S-TTS-B-SEEEEEEETTEEEEEEE-TTSSEEEEEEEE----TT-HHHHT----EEEEEEEE-SSS----EEEEEE----

Sequence (191 aa):
MPENTKPYSSEILYDEKSQRTFRGQNLLQIAMPIGGIGAGNVCLNGIGGLQDISIHHTPTTSAMPDGHGLTDAAFGLIHFPKTKNTRLLEGPYPKEWIYNQGLKAQGLRNGGYEGFPRFRNCEFTGEFPFGKAMLSDETLPVQVTITGFNPFIPGDVKNSAIPCAIMEYTFENVSDSECTFEFSYHLSHFA

pLDDT: mean 88.3, std 11.78, range [50.75, 98.75]